Protein AF-A0AAU6Y8W4-F1 (afdb_monomer_lite)

Foldseek 3Di:
DDPLPWWFAQPLLDDLVLVVVVCCQLCPQVNLQLVQVVCCVVPVPWGSAFQKKWWKKFCDPDQFKIKTKMWTHTPPRPDIAIFTWMWGWPDHPPDPCSRVTDIDIAKQLPDDDPPDPDPPNPPRCVVSVHDDISVSTDDDPVVVVCCCCVPVVRTDSPVPPDNRDGDVLSVQQPDPDHDRMDISDIDGHPPPD

pLDDT: mean 77.23, std 15.96, range [36.06, 97.12]

Radius of gyration: 17.77 Å; chains: 1; bounding box: 59×36×46 Å

Structure (mmCIF, N/CA/C/O backbone):
data_AF-A0AAU6Y8W4-F1
#
_entry.id   AF-A0AAU6Y8W4-F1
#
loop_
_atom_site.group_PDB
_atom_site.id
_atom_site.type_symbol
_atom_site.label_atom_id
_atom_site.label_alt_id
_atom_site.label_comp_id
_atom_site.label_asym_id
_atom_site.label_entity_id
_atom_site.label_seq_id
_atom_site.pdbx_PDB_ins_code
_atom_site.Cartn_x
_atom_site.Cartn_y
_atom_site.Cartn_z
_atom_site.occupancy
_atom_site.B_iso_or_equiv
_atom_site.auth_seq_id
_atom_site.auth_comp_id
_atom_site.auth_asym_id
_atom_site.auth_atom_id
_atom_site.pdbx_PDB_model_num
ATOM 1 N N . MET A 1 1 ? 35.062 -14.788 -11.021 1.00 38.91 1 MET A N 1
ATOM 2 C CA . MET A 1 1 ? 33.615 -14.920 -10.766 1.00 38.91 1 MET A CA 1
ATOM 3 C C . MET A 1 1 ? 32.974 -13.682 -11.352 1.00 38.91 1 MET A C 1
ATOM 5 O O . MET A 1 1 ? 33.285 -12.598 -10.879 1.00 38.91 1 MET A O 1
ATOM 9 N N . GLY A 1 2 ? 32.242 -13.817 -12.460 1.00 42.16 2 GLY A N 1
ATOM 10 C CA . GLY A 1 2 ? 31.512 -12.685 -13.032 1.00 42.16 2 GLY A CA 1
ATOM 11 C C . GLY A 1 2 ? 30.413 -12.277 -12.059 1.00 42.16 2 GLY A C 1
ATOM 12 O O . GLY A 1 2 ? 29.741 -13.148 -11.515 1.00 42.16 2 GLY A O 1
ATOM 13 N N . THR A 1 3 ? 30.289 -10.987 -11.778 1.00 44.22 3 THR A N 1
ATOM 14 C CA . THR A 1 3 ? 29.182 -10.452 -10.989 1.00 44.22 3 THR A CA 1
ATOM 15 C C . THR A 1 3 ? 27.894 -10.710 -11.759 1.00 44.22 3 THR A C 1
ATOM 17 O O . THR A 1 3 ? 27.725 -10.203 -12.867 1.00 44.22 3 THR A O 1
ATOM 20 N N . THR A 1 4 ? 27.004 -11.538 -11.218 1.00 53.62 4 THR A N 1
ATOM 21 C CA . THR A 1 4 ? 25.637 -11.646 -11.725 1.00 53.62 4 THR A CA 1
ATOM 22 C C . THR A 1 4 ? 25.001 -10.274 -11.523 1.00 53.62 4 THR A C 1
ATOM 24 O O . THR A 1 4 ? 24.827 -9.836 -10.388 1.00 53.62 4 THR A O 1
ATOM 27 N N . ASN A 1 5 ? 24.760 -9.537 -12.608 1.00 55.69 5 ASN A N 1
ATOM 28 C CA . ASN A 1 5 ? 24.131 -8.223 -12.525 1.00 55.69 5 ASN A CA 1
ATOM 29 C C . ASN A 1 5 ? 22.646 -8.437 -12.218 1.00 55.69 5 ASN A C 1
ATOM 31 O O . ASN A 1 5 ? 21.850 -8.629 -13.136 1.00 55.69 5 ASN A O 1
ATOM 35 N N . PHE A 1 6 ? 22.292 -8.451 -10.932 1.00 61.03 6 PHE A N 1
ATOM 36 C CA . PHE A 1 6 ? 20.897 -8.423 -10.507 1.00 61.03 6 PHE A CA 1
ATOM 37 C C . PHE A 1 6 ? 20.241 -7.163 -11.064 1.00 61.03 6 PHE A C 1
ATOM 39 O O . PHE A 1 6 ? 20.784 -6.064 -10.936 1.00 61.03 6 PHE A O 1
ATOM 46 N N . ARG A 1 7 ? 19.093 -7.339 -11.715 1.00 71.31 7 ARG A N 1
ATOM 47 C CA . ARG A 1 7 ? 18.270 -6.237 -12.208 1.00 71.31 7 ARG A CA 1
ATOM 48 C C . ARG A 1 7 ? 17.112 -6.015 -11.247 1.00 71.31 7 ARG A C 1
ATOM 50 O O . ARG A 1 7 ? 16.594 -6.974 -10.676 1.00 71.31 7 ARG A O 1
ATOM 57 N N . CYS A 1 8 ? 16.729 -4.760 -11.077 1.00 78.94 8 CYS A N 1
ATOM 58 C CA . CYS A 1 8 ? 15.551 -4.361 -10.326 1.00 78.94 8 CYS A CA 1
ATOM 59 C C . CYS A 1 8 ? 14.317 -4.409 -11.230 1.00 78.94 8 CYS A C 1
ATOM 61 O O . CYS A 1 8 ? 14.344 -3.881 -12.341 1.00 78.94 8 CYS A O 1
ATOM 63 N N . ARG A 1 9 ? 13.250 -5.066 -10.783 1.00 82.94 9 ARG A N 1
ATOM 64 C CA . ARG A 1 9 ? 11.962 -5.133 -11.475 1.00 82.94 9 ARG A CA 1
ATOM 65 C C . ARG A 1 9 ? 11.266 -3.773 -11.437 1.00 82.94 9 ARG A C 1
ATOM 67 O O . ARG A 1 9 ? 11.247 -3.102 -10.414 1.00 82.94 9 ARG A O 1
ATOM 74 N N . ASP A 1 10 ? 10.620 -3.427 -12.544 1.00 83.38 10 ASP A N 1
ATOM 75 C CA . ASP A 1 10 ? 9.810 -2.217 -12.657 1.00 83.38 10 ASP A CA 1
ATOM 76 C C . ASP A 1 10 ? 8.588 -2.252 -11.718 1.00 83.38 10 ASP A C 1
ATOM 78 O O . ASP A 1 10 ? 7.766 -3.170 -11.809 1.00 83.38 10 ASP A O 1
ATOM 82 N N . ILE A 1 11 ? 8.427 -1.240 -10.859 1.00 87.62 11 ILE A N 1
ATOM 83 C CA . ILE A 1 11 ? 7.292 -1.125 -9.925 1.00 87.62 11 ILE A CA 1
ATOM 84 C C . ILE A 1 11 ? 5.934 -1.069 -10.635 1.00 87.62 11 ILE A C 1
ATOM 86 O O . ILE A 1 11 ? 4.925 -1.488 -10.065 1.00 87.62 11 ILE A O 1
ATOM 90 N N . PHE A 1 12 ? 5.887 -0.592 -11.884 1.00 87.75 12 PHE A N 1
ATOM 91 C CA . PHE A 1 12 ? 4.661 -0.521 -12.684 1.00 87.75 12 PHE A CA 1
ATOM 92 C C . PHE A 1 12 ? 4.254 -1.873 -13.268 1.00 87.75 12 PHE A C 1
ATOM 94 O O . PHE A 1 12 ? 3.178 -2.014 -13.850 1.00 87.75 12 PHE A O 1
ATOM 101 N N . SER A 1 13 ? 5.100 -2.887 -13.102 1.00 88.00 13 SER A N 1
ATOM 102 C CA . SER A 1 13 ? 4.801 -4.265 -13.473 1.00 88.00 13 SER A CA 1
ATOM 103 C C . SER A 1 13 ? 4.198 -5.093 -12.338 1.00 88.00 13 SER A C 1
ATOM 105 O O . SER A 1 13 ? 3.908 -6.271 -12.548 1.00 88.00 13 SER A O 1
ATOM 107 N N . PHE A 1 14 ? 4.016 -4.521 -11.142 1.00 91.38 14 PHE A N 1
ATOM 108 C CA . PHE A 1 14 ? 3.334 -5.210 -10.048 1.00 91.38 14 PHE A CA 1
ATOM 109 C C . PHE A 1 14 ? 1.864 -5.435 -10.404 1.00 91.38 14 PHE A C 1
ATOM 111 O O . PHE A 1 14 ? 1.119 -4.513 -10.747 1.00 91.38 14 PHE A O 1
ATOM 118 N N . SER A 1 15 ? 1.445 -6.691 -10.334 1.00 92.25 15 SER A N 1
ATOM 119 C CA . SER A 1 15 ? 0.049 -7.081 -10.469 1.00 92.25 15 SER A CA 1
ATOM 120 C C . SER A 1 15 ? -0.774 -6.587 -9.278 1.00 92.25 15 SER A C 1
ATOM 122 O O . SER A 1 15 ? -0.245 -6.301 -8.206 1.00 92.25 15 SER A O 1
ATOM 124 N N . ASN A 1 16 ? -2.095 -6.533 -9.445 1.00 94.31 16 ASN A N 1
ATOM 125 C CA . ASN A 1 16 ? -3.000 -6.185 -8.348 1.00 94.31 16 ASN A CA 1
ATOM 126 C C . ASN A 1 16 ? -2.822 -7.118 -7.146 1.00 94.31 16 ASN A C 1
ATOM 128 O O . ASN A 1 16 ? -2.777 -6.643 -6.020 1.00 94.31 16 ASN A O 1
ATOM 132 N N . GLN A 1 17 ? -2.652 -8.422 -7.384 1.00 95.12 17 GLN A N 1
ATOM 133 C CA . GLN A 1 17 ? -2.438 -9.399 -6.316 1.00 95.12 17 GLN A CA 1
ATOM 134 C C . GLN A 1 17 ? -1.144 -9.122 -5.536 1.00 95.12 17 GLN A C 1
ATOM 136 O O . GLN A 1 17 ? -1.150 -9.156 -4.313 1.00 95.12 17 GLN A O 1
ATOM 141 N N . GLU A 1 18 ? -0.057 -8.777 -6.225 1.00 94.62 18 GLU A N 1
ATOM 142 C CA . GLU A 1 18 ? 1.212 -8.401 -5.586 1.00 94.62 18 GLU A CA 1
ATOM 143 C C . GLU A 1 18 ? 1.088 -7.107 -4.766 1.00 94.62 18 GLU A C 1
ATOM 145 O O . GLU A 1 18 ? 1.696 -6.980 -3.703 1.00 94.62 18 GLU A O 1
ATOM 150 N N . ILE A 1 19 ? 0.268 -6.153 -5.223 1.00 95.81 19 ILE A N 1
ATOM 151 C CA . ILE A 1 19 ? -0.047 -4.936 -4.460 1.00 95.81 19 ILE A CA 1
ATOM 152 C C . ILE A 1 19 ? -0.833 -5.291 -3.190 1.00 95.81 19 ILE A C 1
ATOM 154 O O . ILE A 1 19 ? -0.501 -4.782 -2.120 1.00 95.81 19 ILE A O 1
ATOM 158 N N . VAL A 1 20 ? -1.824 -6.188 -3.276 1.00 96.75 20 VAL A N 1
ATOM 159 C CA . VAL A 1 20 ? -2.563 -6.697 -2.104 1.00 96.75 20 VAL A CA 1
ATOM 160 C C . VAL A 1 20 ? -1.617 -7.397 -1.128 1.00 96.75 20 VAL A C 1
ATOM 162 O O . VAL A 1 20 ? -1.635 -7.098 0.060 1.00 96.75 20 VAL A O 1
ATOM 165 N N . GLU A 1 21 ? -0.735 -8.268 -1.615 1.00 97.12 21 GLU A N 1
ATOM 166 C CA . GLU A 1 21 ? 0.230 -8.986 -0.773 1.00 97.12 21 GLU A CA 1
ATOM 167 C C . GLU A 1 21 ? 1.199 -8.037 -0.066 1.00 97.12 21 GLU A C 1
ATOM 169 O O . GLU A 1 21 ? 1.534 -8.244 1.102 1.00 97.12 21 GLU A O 1
ATOM 174 N N . LEU A 1 22 ? 1.641 -6.975 -0.747 1.00 95.06 22 LEU A N 1
ATOM 175 C CA . LEU A 1 22 ? 2.470 -5.944 -0.132 1.00 95.06 22 LEU A CA 1
ATOM 176 C C . LEU A 1 22 ? 1.698 -5.185 0.954 1.00 95.06 22 LEU A C 1
ATOM 178 O O . LEU A 1 22 ? 2.248 -4.934 2.027 1.00 95.06 22 LEU A O 1
ATOM 182 N N . VAL A 1 23 ? 0.430 -4.852 0.705 1.00 94.81 23 VAL A N 1
ATOM 183 C CA . VAL A 1 23 ? -0.447 -4.252 1.717 1.00 94.81 23 VAL A CA 1
ATOM 184 C C . VAL A 1 23 ? -0.583 -5.178 2.921 1.00 94.81 23 VAL A C 1
ATOM 186 O O . VAL A 1 23 ? -0.321 -4.738 4.034 1.00 94.81 23 VAL A O 1
ATOM 189 N N . ASP A 1 24 ? -0.914 -6.450 2.727 1.00 94.62 24 ASP A N 1
ATOM 190 C CA . ASP A 1 24 ? -1.103 -7.407 3.823 1.00 94.62 24 ASP A CA 1
ATOM 191 C C . ASP A 1 24 ? 0.193 -7.635 4.621 1.00 94.62 24 ASP A C 1
ATOM 193 O O . ASP A 1 24 ? 0.172 -7.797 5.844 1.00 94.62 24 ASP A O 1
ATOM 197 N N . PHE A 1 25 ? 1.350 -7.593 3.954 1.00 94.62 25 PHE A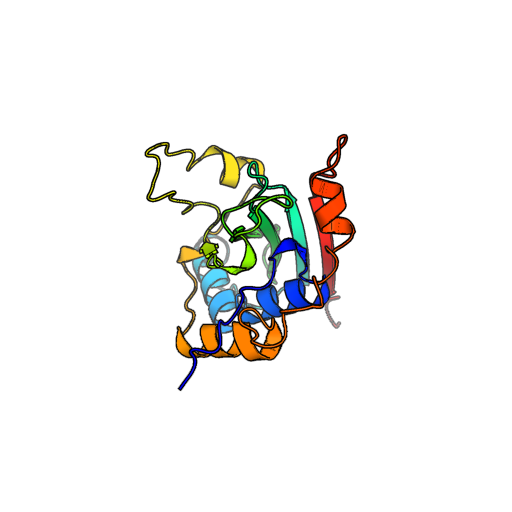 N 1
ATOM 198 C CA . PHE A 1 25 ? 2.650 -7.666 4.615 1.00 94.62 25 PHE A CA 1
ATOM 199 C C . PHE A 1 25 ? 2.920 -6.440 5.505 1.00 94.62 25 PHE A C 1
ATOM 201 O O . PHE A 1 25 ? 3.338 -6.581 6.664 1.00 94.62 25 PHE A O 1
ATOM 208 N N . LEU A 1 26 ? 2.690 -5.235 4.971 1.00 91.56 26 LEU A N 1
ATOM 209 C CA . LEU A 1 26 ? 2.950 -3.968 5.658 1.00 91.56 26 LEU A CA 1
ATOM 210 C C . LEU A 1 26 ? 1.924 -3.690 6.766 1.00 91.56 26 LEU A C 1
ATOM 212 O O . LEU A 1 26 ? 2.305 -3.302 7.870 1.00 91.56 26 LEU A O 1
ATOM 216 N N . PHE A 1 27 ? 0.649 -3.960 6.503 1.00 90.25 27 PHE A N 1
ATOM 217 C CA . PHE A 1 27 ? -0.497 -3.762 7.394 1.00 90.25 27 PHE A CA 1
ATOM 218 C C . PHE A 1 27 ? -0.920 -5.082 8.044 1.00 90.25 27 PHE A C 1
ATOM 220 O O . PHE A 1 27 ? -2.099 -5.406 8.137 1.00 90.25 27 PHE A O 1
ATOM 227 N N . ASN A 1 28 ? 0.064 -5.850 8.510 1.00 90.94 28 ASN A N 1
ATOM 228 C CA . ASN A 1 28 ? -0.189 -7.034 9.323 1.00 90.94 28 ASN A CA 1
ATOM 229 C C . ASN A 1 28 ? -0.812 -6.667 10.683 1.00 90.94 28 ASN A C 1
ATOM 231 O O . ASN A 1 28 ? -0.777 -5.508 11.103 1.00 90.94 28 ASN A O 1
ATOM 235 N N . ASP A 1 29 ? -1.286 -7.678 11.415 1.00 91.31 29 ASP A N 1
ATOM 236 C CA . ASP A 1 29 ? -1.922 -7.543 12.732 1.00 91.31 29 ASP A CA 1
ATOM 237 C C . ASP A 1 29 ? -1.212 -6.569 13.679 1.00 91.31 29 ASP A C 1
ATOM 239 O O . ASP A 1 29 ? -1.855 -5.714 14.280 1.00 91.31 29 ASP A O 1
ATOM 243 N N . THR A 1 30 ? 0.121 -6.645 13.772 1.00 89.94 30 THR A N 1
ATOM 244 C CA . THR A 1 30 ? 0.899 -5.766 14.661 1.00 89.94 30 THR A CA 1
ATOM 245 C C . THR A 1 30 ? 0.768 -4.298 14.259 1.00 89.94 30 THR A C 1
ATOM 247 O O . THR A 1 30 ? 0.661 -3.422 15.115 1.00 89.94 30 THR A O 1
ATOM 250 N N . ASN A 1 31 ? 0.822 -4.005 12.961 1.00 89.00 31 ASN A N 1
ATOM 251 C CA . ASN A 1 31 ? 0.764 -2.635 12.459 1.00 89.00 31 ASN A CA 1
ATOM 252 C C . ASN A 1 31 ? -0.672 -2.102 12.408 1.00 89.00 31 ASN A C 1
ATOM 254 O O . ASN A 1 31 ? -0.866 -0.911 12.644 1.00 89.00 31 ASN A O 1
ATOM 258 N N . LEU A 1 32 ? -1.672 -2.968 12.227 1.00 89.44 32 LEU A N 1
ATOM 259 C CA . LEU A 1 32 ? -3.078 -2.606 12.423 1.00 89.44 32 LEU A CA 1
ATOM 260 C C . LEU A 1 32 ? -3.393 -2.304 13.892 1.00 89.44 32 LEU A C 1
ATOM 262 O O . LEU A 1 32 ? -4.077 -1.324 14.168 1.00 89.44 32 LEU A O 1
ATOM 266 N N . ASP A 1 33 ? -2.849 -3.069 14.844 1.00 87.94 33 ASP A N 1
ATOM 267 C CA . ASP A 1 33 ? -3.000 -2.774 16.275 1.00 87.94 33 ASP A CA 1
ATOM 268 C C . ASP A 1 33 ? -2.348 -1.424 16.636 1.00 87.94 33 ASP A C 1
ATOM 270 O O . ASP A 1 33 ? -2.877 -0.670 17.453 1.00 87.94 33 ASP A O 1
ATOM 274 N N . ARG A 1 34 ? -1.230 -1.059 15.989 1.00 85.88 34 ARG A N 1
ATOM 275 C CA . ARG A 1 34 ? -0.633 0.281 16.138 1.00 85.88 34 ARG A CA 1
ATOM 276 C C . ARG A 1 34 ? -1.506 1.380 15.558 1.00 85.88 34 ARG A C 1
ATOM 278 O O . ARG A 1 34 ? -1.712 2.386 16.229 1.00 85.88 34 ARG A O 1
ATOM 285 N N . LEU A 1 35 ? -2.010 1.185 14.341 1.00 85.88 35 LEU A N 1
ATOM 286 C CA . LEU A 1 35 ? -2.938 2.110 13.693 1.00 85.88 35 LEU A CA 1
ATOM 287 C C . LEU A 1 35 ? -4.172 2.347 14.578 1.00 85.88 35 LEU A C 1
ATOM 289 O O . LEU A 1 35 ? -4.521 3.492 14.842 1.00 85.88 35 LEU A O 1
ATOM 293 N N . ALA A 1 36 ? -4.756 1.280 15.125 1.00 85.50 36 ALA A N 1
ATOM 294 C CA . ALA A 1 36 ? -5.852 1.358 16.085 1.00 85.50 36 ALA A CA 1
ATOM 295 C C . ALA A 1 36 ? -5.462 2.118 17.364 1.00 85.50 36 ALA A C 1
ATOM 297 O O . ALA A 1 36 ? -6.222 2.955 17.848 1.00 85.50 36 ALA A O 1
ATOM 298 N N . GLY A 1 37 ? -4.253 1.885 17.884 1.00 83.88 37 GLY A N 1
ATOM 299 C CA . GLY A 1 37 ? -3.712 2.605 19.038 1.00 83.88 37 GLY A CA 1
ATOM 300 C C . GLY A 1 37 ? -3.580 4.117 18.820 1.00 83.88 37 GLY A C 1
ATOM 301 O O . GLY A 1 37 ? -3.778 4.882 19.761 1.00 83.88 37 GLY A O 1
ATOM 302 N N . HIS A 1 38 ? -3.318 4.570 17.590 1.00 82.00 38 HIS A N 1
ATOM 303 C CA . HIS A 1 38 ? -3.314 6.000 17.253 1.00 82.00 38 HIS A CA 1
ATOM 304 C C . HIS A 1 38 ? -4.705 6.645 17.311 1.00 82.00 38 HIS A C 1
ATOM 306 O O . HIS A 1 38 ? -4.802 7.854 17.491 1.00 82.00 38 HIS A O 1
ATOM 312 N N . LEU A 1 39 ? -5.769 5.848 17.225 1.00 82.81 39 LEU A N 1
ATOM 313 C CA . LEU A 1 39 ? -7.165 6.290 17.281 1.00 82.81 39 LEU A CA 1
ATOM 314 C C . LEU A 1 39 ? -7.770 6.137 18.690 1.00 82.81 39 LEU A C 1
ATOM 316 O O . LEU A 1 39 ? -8.980 6.273 18.879 1.00 82.81 39 LEU A O 1
ATOM 320 N N . TYR A 1 40 ? -6.938 5.855 19.700 1.00 79.62 40 TYR A N 1
ATOM 321 C CA . TYR A 1 40 ? -7.381 5.590 21.071 1.00 79.62 40 TYR A CA 1
ATOM 322 C C . TYR A 1 40 ? -8.163 6.757 21.694 1.00 79.62 40 TYR A C 1
ATOM 324 O O . TYR A 1 40 ? -9.085 6.527 22.477 1.00 79.62 40 TYR A O 1
ATOM 332 N N . GLU A 1 41 ? -7.827 8.001 21.340 1.00 77.31 41 GLU A N 1
ATOM 333 C CA . GLU A 1 41 ? -8.541 9.192 21.823 1.00 77.31 41 GLU A CA 1
ATOM 334 C C . GLU A 1 41 ? -9.992 9.259 21.314 1.00 77.31 41 GLU A C 1
ATOM 336 O O . GLU A 1 41 ? -10.857 9.792 22.008 1.00 77.31 41 GLU A O 1
ATOM 341 N N . GLU A 1 42 ? -10.279 8.676 20.145 1.00 81.19 42 GLU A N 1
ATOM 342 C CA . GLU A 1 42 ? -11.630 8.604 19.575 1.00 81.19 42 GLU A CA 1
ATOM 343 C C . GLU A 1 42 ? -12.418 7.417 20.140 1.00 81.19 42 GLU A C 1
ATOM 345 O O . GLU A 1 42 ? -13.605 7.533 20.459 1.00 81.19 42 GLU A O 1
ATOM 350 N N . ARG A 1 43 ? -11.755 6.264 20.300 1.00 81.31 43 ARG A N 1
ATOM 351 C CA . ARG A 1 43 ? -12.368 5.051 20.850 1.00 81.31 43 ARG A CA 1
ATOM 352 C C . ARG A 1 43 ? -11.366 4.266 21.711 1.00 81.31 43 ARG A C 1
ATOM 354 O O . ARG A 1 43 ? -10.595 3.472 21.174 1.00 81.31 43 ARG A O 1
ATOM 361 N N . PRO A 1 44 ? -11.453 4.354 23.054 1.00 79.38 44 PRO A N 1
ATOM 362 C CA . PRO A 1 44 ? -10.522 3.696 23.988 1.00 79.38 44 PRO A CA 1
ATOM 363 C C . PRO A 1 44 ? -10.504 2.153 23.990 1.00 79.38 44 PRO A C 1
ATOM 365 O O . PRO A 1 44 ? -9.869 1.537 24.842 1.00 79.38 44 PRO A O 1
ATOM 368 N N . SER A 1 45 ? -11.223 1.508 23.075 1.00 81.94 45 SER A N 1
ATOM 369 C CA . SER A 1 45 ? -11.331 0.052 22.956 1.00 81.94 45 SER A CA 1
ATOM 370 C C . SER A 1 45 ? -11.109 -0.444 21.527 1.00 81.94 45 SER A C 1
ATOM 372 O O . SER A 1 45 ? -11.490 -1.574 21.224 1.00 81.94 45 SER A O 1
ATOM 374 N N . LEU A 1 46 ? -10.584 0.404 20.636 1.00 86.06 46 LEU A N 1
ATOM 375 C CA . LEU A 1 46 ? -10.327 0.009 19.257 1.00 86.06 46 LEU A CA 1
ATOM 376 C C . LEU A 1 46 ? -9.279 -1.111 19.212 1.00 86.06 46 LEU A C 1
ATOM 378 O O . LEU A 1 46 ? -8.301 -1.099 19.961 1.00 86.06 46 LEU A O 1
ATOM 382 N N . THR A 1 47 ? -9.480 -2.069 18.315 1.00 86.38 47 THR A N 1
ATOM 383 C CA . THR A 1 47 ? -8.525 -3.148 18.025 1.00 86.38 47 THR A CA 1
ATOM 384 C C . THR A 1 47 ? -8.247 -3.176 16.525 1.00 86.38 47 THR A C 1
ATOM 386 O O . THR A 1 47 ? -8.880 -2.434 15.775 1.00 86.38 47 THR A O 1
ATOM 389 N N . ARG A 1 48 ? -7.342 -4.043 16.055 1.00 87.19 48 ARG A N 1
ATOM 390 C CA . ARG A 1 48 ? -7.125 -4.259 14.614 1.00 87.19 48 ARG A CA 1
ATOM 391 C C . ARG A 1 48 ? -8.348 -4.737 13.818 1.00 87.19 48 ARG A C 1
ATOM 393 O O . ARG A 1 48 ? -8.264 -4.772 12.595 1.00 87.19 48 ARG A O 1
ATOM 400 N N . THR A 1 49 ? -9.437 -5.156 14.465 1.00 90.75 49 THR A N 1
ATOM 401 C CA . THR A 1 49 ? -10.624 -5.692 13.781 1.00 90.75 49 THR A CA 1
ATOM 402 C C . THR A 1 49 ? -11.333 -4.595 12.994 1.00 90.75 49 THR A C 1
ATOM 404 O O . THR A 1 49 ? -11.596 -3.513 13.519 1.00 90.75 49 THR A O 1
ATOM 407 N N . PHE A 1 50 ? -11.657 -4.872 11.734 1.00 90.19 50 PHE A N 1
ATOM 408 C CA . PHE A 1 50 ? -12.337 -3.946 10.835 1.00 90.19 50 PHE A CA 1
ATOM 409 C C . PHE A 1 50 ? -13.506 -4.633 10.134 1.00 90.19 50 PHE A C 1
ATOM 411 O O . PHE A 1 50 ? -13.445 -5.822 9.838 1.00 90.19 50 PHE A O 1
ATOM 418 N N . ASN A 1 51 ? -14.544 -3.860 9.821 1.00 91.75 51 ASN A N 1
ATOM 419 C CA . ASN A 1 51 ? -15.703 -4.322 9.053 1.00 91.75 51 ASN A CA 1
ATOM 420 C C . ASN A 1 51 ? -15.602 -3.925 7.575 1.00 91.75 51 ASN A C 1
ATOM 422 O O . ASN A 1 51 ? -16.346 -4.427 6.734 1.00 91.75 51 ASN A O 1
ATOM 426 N N . TYR A 1 52 ? -14.660 -3.043 7.245 1.00 93.75 52 TYR A N 1
ATOM 427 C CA . TYR A 1 52 ? -14.411 -2.593 5.885 1.00 93.75 52 TYR A CA 1
ATOM 428 C C . TYR A 1 52 ? -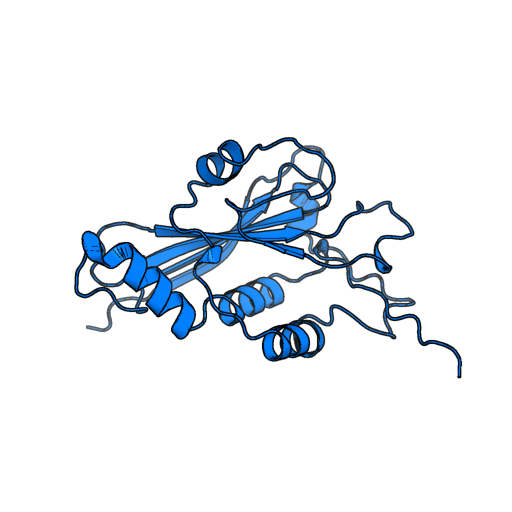12.923 -2.348 5.653 1.00 93.75 52 TYR A C 1
ATOM 430 O O . TYR A 1 52 ? -12.237 -1.783 6.512 1.00 93.75 52 TYR A O 1
ATOM 438 N N . ARG A 1 53 ? -12.449 -2.754 4.473 1.00 95.38 53 ARG A N 1
ATOM 439 C CA . ARG A 1 53 ? -11.121 -2.444 3.945 1.00 95.38 53 ARG A CA 1
ATOM 440 C C . ARG A 1 53 ? -11.211 -2.183 2.448 1.00 95.38 53 ARG A C 1
ATOM 442 O O . ARG A 1 53 ? -11.740 -3.010 1.713 1.00 95.38 53 ARG A O 1
ATOM 449 N N . LYS A 1 54 ? -10.596 -1.100 1.985 1.00 96.75 54 LYS A N 1
ATOM 450 C CA . LYS A 1 54 ? -10.389 -0.810 0.563 1.00 96.75 54 LYS A CA 1
ATOM 451 C C . LYS A 1 54 ? -8.933 -0.477 0.287 1.00 96.75 54 LYS A C 1
ATOM 453 O O . LYS A 1 54 ? -8.335 0.315 1.012 1.00 96.75 54 LYS A O 1
ATOM 458 N N . ILE A 1 55 ? -8.402 -1.067 -0.779 1.00 96.62 55 ILE A N 1
ATOM 459 C CA . ILE A 1 55 ? -7.080 -0.807 -1.341 1.00 96.62 55 ILE A CA 1
ATOM 460 C C . ILE A 1 55 ? -7.277 -0.065 -2.657 1.00 96.62 55 ILE A C 1
ATOM 462 O O . ILE A 1 55 ? -7.837 -0.601 -3.613 1.00 96.62 55 ILE A O 1
ATOM 466 N N . GLU A 1 56 ? -6.813 1.174 -2.706 1.00 94.75 56 GLU A N 1
ATOM 467 C CA . GLU A 1 56 ? -6.867 2.035 -3.878 1.00 94.75 56 GLU A CA 1
ATOM 468 C C . GLU A 1 56 ? -5.446 2.397 -4.306 1.00 94.75 56 GLU A C 1
ATOM 470 O O . GLU A 1 56 ? -4.591 2.715 -3.480 1.00 94.75 56 GLU A O 1
ATOM 475 N N . VAL A 1 57 ? -5.186 2.362 -5.607 1.00 92.56 57 VAL A N 1
ATOM 476 C CA . VAL A 1 57 ? -3.964 2.920 -6.175 1.00 92.56 57 VAL A CA 1
ATOM 477 C C . VAL A 1 57 ? -4.274 4.286 -6.756 1.00 92.56 57 VAL A C 1
ATOM 479 O O . VAL A 1 57 ? -5.198 4.434 -7.554 1.00 92.56 57 VAL A O 1
ATOM 482 N N . CYS A 1 58 ? -3.470 5.270 -6.374 1.00 87.81 58 CYS A N 1
ATOM 483 C CA . CYS A 1 58 ? -3.602 6.661 -6.765 1.00 87.81 58 CYS A CA 1
ATOM 484 C C . CYS A 1 58 ? -2.368 7.124 -7.542 1.00 87.81 58 CYS A C 1
ATOM 486 O O . CYS A 1 58 ? -1.233 6.747 -7.232 1.00 87.81 58 CYS A O 1
ATOM 488 N N . SER A 1 59 ? -2.579 7.960 -8.559 1.00 79.88 59 SER A N 1
ATOM 489 C CA . SER A 1 59 ? -1.493 8.518 -9.360 1.00 79.88 59 SER A CA 1
ATOM 490 C C . SER A 1 59 ? -0.698 9.450 -8.473 1.00 79.88 59 SER A C 1
ATOM 492 O O . SER A 1 59 ? -1.276 10.377 -7.898 1.00 79.88 59 SER A O 1
ATOM 494 N N . SER A 1 60 ? 0.611 9.240 -8.373 1.00 71.94 60 SER A N 1
ATOM 495 C CA . SER A 1 60 ? 1.450 10.275 -7.787 1.00 71.94 60 SER A CA 1
ATOM 496 C C . SER A 1 60 ? 1.600 11.427 -8.791 1.00 71.94 60 SER A C 1
ATOM 498 O O . SER A 1 60 ? 1.348 11.268 -9.986 1.00 71.94 60 SER A O 1
ATOM 500 N N . PHE A 1 61 ? 2.008 12.6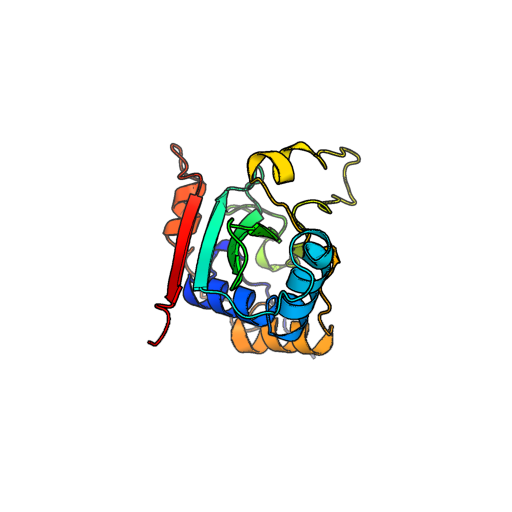05 -8.319 1.00 69.38 61 PHE A N 1
ATOM 501 C CA . PHE A 1 61 ? 2.402 13.699 -9.215 1.00 69.38 61 PHE A CA 1
ATOM 502 C C . PHE A 1 61 ? 3.599 13.314 -10.108 1.00 69.38 61 PHE A C 1
ATOM 504 O O . PHE A 1 61 ? 3.829 13.925 -11.150 1.00 69.38 61 PHE A O 1
ATOM 511 N N . TYR A 1 62 ? 4.363 12.306 -9.691 1.00 72.56 62 TYR A N 1
ATOM 512 C CA . TYR A 1 62 ? 5.565 11.840 -10.351 1.00 72.56 62 TYR A CA 1
ATOM 513 C C . TYR A 1 62 ? 5.276 10.654 -11.277 1.00 72.56 62 TYR A C 1
ATOM 515 O O . TYR A 1 62 ? 4.549 9.726 -10.933 1.00 72.56 62 TYR A O 1
ATOM 523 N N . ASP A 1 63 ? 5.920 10.642 -12.438 1.00 73.62 63 ASP A N 1
ATOM 524 C CA . ASP A 1 63 ? 5.877 9.547 -13.416 1.00 73.62 63 ASP A CA 1
ATOM 525 C C . ASP A 1 63 ? 6.725 8.324 -13.016 1.00 73.62 63 ASP A C 1
ATOM 527 O O . ASP A 1 63 ? 6.723 7.308 -13.707 1.00 73.62 63 ASP A O 1
ATOM 531 N N . TRP A 1 64 ? 7.428 8.417 -11.886 1.00 77.75 64 TRP A N 1
ATOM 532 C CA . TRP A 1 64 ? 8.310 7.393 -11.325 1.00 77.75 64 TRP A CA 1
ATOM 533 C C . TRP A 1 64 ? 7.772 6.768 -10.021 1.00 77.75 64 TRP A C 1
ATOM 535 O O . TRP A 1 64 ? 8.457 5.976 -9.372 1.00 77.75 64 TRP A O 1
ATOM 545 N N . ALA A 1 65 ? 6.547 7.120 -9.609 1.00 84.12 65 ALA A N 1
ATOM 546 C CA . ALA A 1 65 ? 5.926 6.603 -8.391 1.00 84.12 65 ALA A CA 1
ATOM 547 C C . ALA A 1 65 ? 4.395 6.505 -8.484 1.00 84.12 65 ALA A C 1
ATOM 549 O O . ALA A 1 65 ? 3.742 7.220 -9.246 1.00 84.12 65 ALA A O 1
ATOM 550 N N . TYR A 1 66 ? 3.809 5.666 -7.633 1.00 87.25 66 TYR A N 1
ATOM 551 C CA . TYR A 1 66 ? 2.371 5.637 -7.361 1.00 87.25 66 TYR A CA 1
ATOM 552 C C . TYR A 1 66 ? 2.104 5.469 -5.863 1.00 87.25 66 TYR A C 1
ATOM 554 O O . TYR A 1 66 ? 2.971 5.053 -5.092 1.00 87.25 66 TYR A O 1
ATOM 562 N N . ILE A 1 67 ? 0.897 5.835 -5.441 1.00 88.62 67 ILE A N 1
ATOM 563 C CA . ILE A 1 67 ? 0.469 5.784 -4.042 1.00 88.62 67 ILE A CA 1
ATOM 564 C C . ILE A 1 67 ? -0.488 4.609 -3.870 1.00 88.62 67 ILE A C 1
ATOM 566 O O . ILE A 1 67 ? -1.388 4.422 -4.683 1.00 88.62 67 ILE A O 1
ATOM 570 N N . VAL A 1 68 ? -0.311 3.843 -2.799 1.00 92.25 68 VAL A N 1
ATOM 571 C CA . VAL A 1 68 ? -1.267 2.836 -2.341 1.00 92.25 68 VAL A CA 1
ATOM 572 C C . VAL A 1 68 ? -1.985 3.411 -1.126 1.00 92.25 68 VAL A C 1
ATOM 574 O O . VAL A 1 68 ? -1.406 3.540 -0.044 1.00 92.25 68 VAL A O 1
ATOM 577 N N . LYS A 1 69 ? -3.242 3.800 -1.325 1.00 91.75 69 LYS A N 1
ATOM 578 C CA . LYS A 1 69 ? -4.141 4.317 -0.299 1.00 91.75 69 LYS A CA 1
ATOM 579 C C . LYS A 1 69 ? -4.986 3.181 0.258 1.00 91.75 69 LYS A C 1
ATOM 581 O O . LYS A 1 69 ? -5.540 2.366 -0.475 1.00 91.75 69 LYS A O 1
ATOM 586 N N . LEU A 1 70 ? -5.114 3.165 1.573 1.00 92.81 70 LEU A N 1
ATOM 587 C CA . LEU A 1 70 ? -5.945 2.236 2.309 1.00 92.81 70 LEU A CA 1
ATOM 588 C C . LEU A 1 70 ? -7.024 2.996 3.052 1.00 92.81 70 LEU A C 1
ATOM 590 O O . LEU A 1 70 ? -6.756 4.012 3.691 1.00 92.81 70 LEU A O 1
ATOM 594 N N . THR A 1 71 ? -8.231 2.459 3.004 1.00 94.00 71 THR A N 1
ATOM 595 C CA . THR A 1 71 ? -9.356 2.925 3.803 1.00 94.00 71 THR A CA 1
ATOM 596 C C . THR A 1 71 ? -9.831 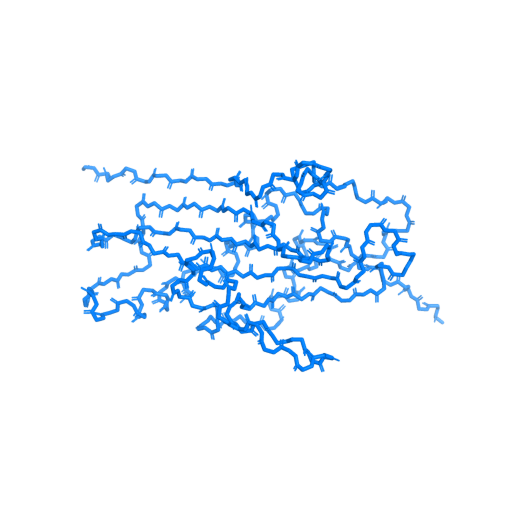1.772 4.667 1.00 94.00 71 THR A C 1
ATOM 598 O O . THR A 1 71 ? -10.149 0.707 4.144 1.00 94.00 71 THR A O 1
ATOM 601 N N . TYR A 1 72 ? -9.882 1.992 5.975 1.00 92.75 72 TYR A N 1
ATOM 602 C CA . TYR A 1 72 ? -10.397 1.042 6.952 1.00 92.75 72 TYR A CA 1
ATOM 603 C C . TYR A 1 72 ? -11.606 1.631 7.668 1.00 92.75 72 TYR A C 1
ATOM 605 O O . TYR A 1 72 ? -11.630 2.821 7.971 1.00 92.75 72 TYR A O 1
ATOM 613 N N . GLN A 1 73 ? -12.567 0.782 8.016 1.00 92.81 73 GLN A N 1
ATOM 614 C CA . GLN A 1 73 ? -13.522 1.077 9.080 1.00 92.81 73 GLN A CA 1
ATOM 615 C C . GLN A 1 73 ? -13.328 0.048 10.189 1.00 92.81 73 GLN A C 1
ATOM 617 O O . GLN A 1 73 ? -13.743 -1.107 10.058 1.00 92.81 73 GLN A O 1
ATOM 622 N N . PHE A 1 74 ? -12.661 0.462 11.264 1.00 90.75 74 PHE A N 1
ATOM 623 C CA . PHE A 1 74 ? -12.465 -0.384 12.437 1.00 90.75 74 PHE A CA 1
ATOM 624 C C . PHE A 1 74 ? -13.797 -0.664 13.139 1.00 90.75 74 PHE A C 1
ATOM 626 O O . PHE A 1 74 ? -14.691 0.183 13.167 1.00 90.75 74 PHE A O 1
ATOM 633 N N . GLU A 1 75 ? -13.927 -1.853 13.721 1.00 88.81 75 GLU A N 1
ATOM 634 C CA . GLU A 1 75 ? -15.115 -2.231 14.481 1.00 88.81 75 GLU A CA 1
ATOM 635 C C . GLU A 1 75 ? -15.334 -1.248 15.646 1.00 88.81 75 GLU A C 1
ATOM 637 O O . GLU A 1 75 ? -14.430 -0.970 16.439 1.00 88.81 75 GLU A O 1
ATOM 642 N N . GLY A 1 76 ? -16.546 -0.698 15.741 1.00 84.38 76 GLY A N 1
ATOM 643 C CA . GLY A 1 76 ? -16.909 0.281 16.768 1.00 84.38 76 GLY A CA 1
ATOM 644 C C . GLY A 1 76 ? -16.446 1.720 16.506 1.00 84.38 76 GLY A C 1
ATOM 645 O O . GLY A 1 76 ? -16.616 2.556 17.399 1.00 84.38 76 GLY A O 1
ATOM 646 N N . LEU A 1 77 ? -15.887 2.016 15.326 1.00 87.81 77 LEU A N 1
ATOM 647 C CA . LEU A 1 77 ? -15.636 3.378 14.853 1.00 87.81 77 LEU A CA 1
ATOM 648 C C . LEU A 1 77 ? -16.708 3.801 13.834 1.00 87.81 77 LEU A C 1
ATOM 650 O O . LEU A 1 77 ? -16.940 3.130 12.828 1.00 87.81 77 LEU A O 1
ATOM 654 N N . ASP A 1 78 ? -17.333 4.956 14.071 1.00 87.44 78 ASP A N 1
ATOM 655 C CA . ASP A 1 78 ? -18.461 5.455 13.263 1.00 87.44 78 ASP A CA 1
ATOM 656 C C . ASP A 1 78 ? -18.039 6.075 11.917 1.00 87.44 78 ASP A C 1
ATOM 658 O O . ASP A 1 78 ? -18.875 6.577 11.163 1.00 87.44 78 ASP A O 1
ATOM 662 N N . ARG A 1 79 ? -16.739 6.077 11.612 1.00 89.56 79 ARG A N 1
ATOM 663 C CA . ARG A 1 79 ? -16.162 6.694 10.416 1.00 89.56 79 ARG A CA 1
ATOM 664 C C . ARG A 1 79 ? -15.064 5.825 9.818 1.00 89.56 79 ARG A C 1
ATOM 666 O O . ARG A 1 79 ? -14.456 5.005 10.503 1.00 89.56 79 ARG A O 1
ATOM 673 N N . GLU A 1 80 ? -14.786 6.063 8.546 1.00 91.81 80 GLU A N 1
ATOM 674 C CA . GLU A 1 80 ? -13.606 5.528 7.877 1.00 91.81 80 GLU A CA 1
ATOM 675 C C . GLU A 1 80 ? -12.345 6.281 8.317 1.00 91.81 80 GLU A C 1
ATOM 677 O O . GLU A 1 80 ? -12.401 7.459 8.678 1.00 91.81 80 GLU A O 1
ATOM 682 N N . VAL A 1 81 ? -11.212 5.587 8.262 1.00 88.88 81 VAL A N 1
ATOM 683 C CA . VAL A 1 81 ? -9.867 6.120 8.489 1.00 88.88 81 VAL A CA 1
ATOM 684 C C . VAL A 1 81 ? -9.021 5.756 7.289 1.00 88.88 81 VAL A C 1
ATOM 686 O O . VAL A 1 81 ? -9.063 4.614 6.819 1.00 88.88 81 VAL A O 1
ATOM 689 N N . THR A 1 82 ? -8.230 6.707 6.798 1.00 89.44 82 THR A N 1
ATOM 690 C CA . THR A 1 82 ? -7.329 6.442 5.679 1.00 89.44 82 THR A CA 1
ATOM 691 C C . THR A 1 82 ? -5.857 6.529 6.062 1.00 89.44 82 THR A C 1
ATOM 693 O O . THR A 1 82 ? -5.428 7.322 6.900 1.00 89.44 82 THR A O 1
ATOM 696 N N . THR A 1 83 ? -5.075 5.663 5.438 1.00 87.81 83 THR A N 1
ATOM 697 C CA . THR A 1 83 ? -3.625 5.550 5.581 1.00 87.81 83 THR A CA 1
ATOM 698 C C . THR A 1 83 ? -3.048 5.125 4.234 1.00 87.81 83 THR A C 1
ATOM 700 O O . THR A 1 83 ? -3.790 4.890 3.280 1.00 87.81 83 THR A O 1
ATOM 703 N N . GLY A 1 84 ? -1.734 5.040 4.100 1.00 87.75 84 GLY A N 1
ATOM 704 C CA . GLY A 1 84 ? -1.138 4.612 2.846 1.00 87.75 84 GLY A CA 1
ATOM 705 C C . GLY A 1 84 ? 0.360 4.807 2.796 1.00 87.75 84 GLY A C 1
ATOM 706 O O . GLY A 1 84 ? 0.983 5.322 3.726 1.00 87.75 84 GLY A O 1
ATOM 707 N N . PHE A 1 85 ? 0.930 4.392 1.676 1.00 87.12 85 PHE A N 1
ATOM 708 C CA . PHE A 1 85 ? 2.351 4.510 1.393 1.00 87.12 85 PHE A CA 1
ATOM 709 C C . PHE A 1 85 ? 2.577 4.776 -0.095 1.00 87.12 85 PHE A C 1
ATOM 711 O O . PHE A 1 85 ? 1.721 4.511 -0.939 1.00 87.12 85 PHE A O 1
ATOM 718 N N . LEU A 1 86 ? 3.746 5.317 -0.410 1.00 86.50 86 LEU A N 1
ATOM 719 C CA . LEU A 1 86 ? 4.222 5.531 -1.767 1.00 86.50 86 LEU A CA 1
ATOM 720 C C . LEU A 1 86 ? 5.191 4.414 -2.148 1.00 86.50 86 LEU A C 1
ATOM 722 O O . LEU A 1 86 ? 6.053 4.042 -1.348 1.00 86.50 86 LEU A O 1
ATOM 726 N N . ILE A 1 87 ? 5.068 3.923 -3.380 1.00 88.44 87 ILE A N 1
ATOM 727 C CA . ILE A 1 87 ? 6.057 3.063 -4.030 1.00 88.44 87 ILE A CA 1
ATOM 728 C C . ILE A 1 87 ? 6.691 3.869 -5.160 1.00 88.44 87 ILE A C 1
ATOM 730 O O . ILE A 1 87 ? 5.986 4.388 -6.026 1.00 88.44 87 ILE A O 1
ATOM 734 N N . GLY A 1 88 ? 8.015 3.985 -5.144 1.00 86.31 88 GLY A N 1
ATOM 735 C CA . GLY A 1 88 ? 8.768 4.754 -6.129 1.00 86.31 88 GLY A CA 1
ATOM 736 C C . GLY A 1 88 ? 10.004 4.018 -6.622 1.00 86.31 88 GLY A C 1
ATOM 737 O O . GLY A 1 88 ? 10.584 3.205 -5.905 1.00 86.31 88 GLY A O 1
ATOM 738 N N . MET A 1 89 ? 10.417 4.329 -7.842 1.00 82.69 89 MET A N 1
ATOM 739 C CA . MET A 1 89 ? 11.659 3.868 -8.455 1.00 82.69 89 MET A CA 1
ATOM 740 C C . MET A 1 89 ? 12.095 4.955 -9.432 1.00 82.69 89 MET A C 1
ATOM 742 O O . MET A 1 89 ? 11.387 5.212 -10.395 1.00 82.69 89 MET A O 1
ATOM 746 N N . GLU A 1 90 ? 13.220 5.626 -9.178 1.00 72.12 90 GLU A N 1
ATOM 747 C CA . GLU A 1 90 ? 13.660 6.739 -10.030 1.00 72.12 90 GLU A CA 1
ATOM 748 C C . GLU A 1 90 ? 13.861 6.292 -11.489 1.00 72.12 90 GLU A C 1
ATOM 750 O O . GLU A 1 90 ? 14.558 5.314 -11.752 1.00 72.12 90 GLU A O 1
ATOM 755 N N . GLY A 1 91 ? 13.297 7.053 -12.432 1.00 62.09 91 GLY A N 1
ATOM 756 C CA . GLY A 1 91 ? 13.332 6.751 -13.865 1.00 62.09 91 GLY A CA 1
ATOM 757 C C . GLY A 1 91 ? 11.948 6.390 -14.406 1.00 62.09 91 GLY A C 1
ATOM 758 O O . GLY A 1 91 ? 11.179 5.676 -13.774 1.00 62.09 91 GLY A O 1
ATOM 759 N N . GLY A 1 92 ? 11.612 6.929 -15.578 1.00 58.25 92 GLY A N 1
ATOM 760 C CA . GLY A 1 92 ? 10.340 6.657 -16.246 1.00 58.25 92 GLY A CA 1
ATOM 761 C C . GLY A 1 92 ? 10.424 5.490 -17.243 1.00 58.25 92 GLY A C 1
ATOM 762 O O . GLY A 1 92 ? 11.518 5.000 -17.528 1.00 58.25 92 GLY A O 1
ATOM 763 N N . PRO A 1 93 ? 9.299 5.109 -17.880 1.00 53.78 93 PRO A N 1
ATOM 764 C CA . PRO A 1 93 ? 9.192 4.031 -18.883 1.00 53.78 93 PRO A CA 1
ATOM 765 C C . PRO A 1 93 ? 10.149 4.088 -20.095 1.00 53.78 93 PRO A C 1
ATOM 767 O O . PRO A 1 93 ? 10.137 3.177 -20.925 1.00 53.78 93 PRO A O 1
ATOM 770 N N . GLY A 1 94 ? 10.952 5.147 -20.237 1.00 57.25 94 GLY A N 1
ATOM 771 C CA . GLY A 1 94 ? 11.962 5.316 -21.285 1.00 57.25 94 GLY A CA 1
ATOM 772 C C . GLY A 1 94 ? 13.417 5.263 -20.804 1.00 57.25 94 GLY A C 1
ATOM 773 O O . GLY A 1 94 ? 14.311 5.419 -21.632 1.00 57.25 94 GLY A O 1
ATOM 774 N N . ASP A 1 95 ? 13.676 5.073 -19.506 1.00 64.56 95 ASP A N 1
ATOM 775 C CA . ASP A 1 95 ? 15.037 5.050 -18.960 1.00 64.56 95 ASP A CA 1
ATOM 776 C C . ASP A 1 95 ? 15.683 3.662 -19.134 1.00 64.56 95 ASP A C 1
ATOM 778 O O . ASP A 1 95 ? 15.262 2.664 -18.544 1.00 64.56 95 ASP A O 1
ATOM 782 N N . GLU A 1 96 ? 16.747 3.591 -19.939 1.00 64.88 96 GLU A N 1
ATOM 783 C CA . GLU A 1 96 ? 17.523 2.363 -20.165 1.00 64.88 96 GLU A CA 1
ATOM 784 C C . GLU A 1 96 ? 18.201 1.838 -18.886 1.00 64.88 96 GLU A C 1
ATOM 786 O O . GLU A 1 96 ? 18.528 0.652 -18.799 1.00 64.88 96 GLU A O 1
ATOM 791 N N . GLN A 1 97 ? 18.387 2.695 -17.877 1.00 66.81 97 GLN A N 1
ATOM 792 C CA . GLN A 1 97 ? 19.005 2.363 -16.595 1.00 66.81 97 GLN A CA 1
ATOM 793 C C . GLN A 1 97 ? 17.996 2.052 -15.488 1.00 66.81 97 GLN A C 1
ATOM 795 O O . GLN A 1 97 ? 18.423 1.736 -14.378 1.00 66.81 97 GLN A O 1
ATOM 800 N N . MET A 1 98 ? 16.688 2.080 -15.759 1.00 64.50 98 MET A N 1
ATOM 801 C CA . MET A 1 98 ? 15.636 1.826 -14.763 1.00 64.50 98 MET A CA 1
ATOM 802 C C . MET A 1 98 ? 15.882 0.530 -13.965 1.00 64.50 98 MET A C 1
ATOM 804 O O . MET A 1 98 ? 15.815 0.513 -12.743 1.00 64.50 98 MET A O 1
ATOM 808 N N . TYR A 1 99 ? 16.320 -0.533 -14.645 1.00 67.25 99 TYR A N 1
ATOM 809 C CA . TYR A 1 99 ? 16.616 -1.844 -14.049 1.00 67.25 99 TYR A CA 1
ATOM 810 C C . TYR A 1 99 ? 17.873 -1.888 -13.157 1.00 67.25 99 TYR A C 1
ATOM 812 O O . TYR A 1 99 ? 18.237 -2.953 -12.664 1.00 67.25 99 TYR A O 1
ATOM 820 N N . SER A 1 100 ? 18.564 -0.764 -12.970 1.00 68.44 100 SER A N 1
ATOM 821 C CA . SER A 1 100 ? 19.713 -0.619 -12.064 1.00 68.44 100 SER A CA 1
ATOM 822 C C . SER A 1 100 ? 19.405 0.236 -10.829 1.00 68.44 100 SER A C 1
ATOM 824 O O . SER A 1 100 ? 20.304 0.509 -10.037 1.00 68.44 100 SER A O 1
ATOM 826 N N . ARG A 1 101 ? 18.149 0.675 -10.682 1.00 72.38 101 ARG A N 1
ATOM 827 C CA . ARG A 1 101 ? 17.686 1.600 -9.642 1.00 72.38 101 ARG A CA 1
ATOM 828 C C . ARG A 1 101 ? 17.046 0.843 -8.482 1.00 72.38 101 ARG A C 1
ATOM 830 O O . ARG A 1 101 ? 16.561 -0.271 -8.655 1.00 72.38 101 ARG A O 1
ATOM 837 N N . ASP A 1 102 ? 17.032 1.462 -7.308 1.00 75.06 102 ASP A N 1
ATOM 838 C CA . ASP A 1 102 ? 16.385 0.901 -6.123 1.00 75.06 102 ASP A CA 1
ATOM 839 C C . ASP A 1 102 ? 14.881 1.217 -6.087 1.00 75.06 102 ASP A C 1
ATOM 841 O O . ASP A 1 102 ? 14.422 2.205 -6.666 1.00 75.06 102 ASP A O 1
ATOM 845 N N . ILE A 1 103 ? 14.124 0.379 -5.371 1.00 81.69 103 ILE A N 1
ATOM 846 C CA . ILE A 1 103 ? 12.720 0.636 -5.025 1.00 81.69 103 ILE A CA 1
ATOM 847 C C . ILE A 1 103 ? 12.655 1.300 -3.653 1.00 81.69 103 ILE A C 1
ATOM 849 O O . ILE A 1 103 ? 13.304 0.867 -2.698 1.00 81.69 103 ILE A O 1
ATOM 853 N N . TYR A 1 104 ? 11.797 2.306 -3.540 1.00 81.56 104 TYR A N 1
ATOM 854 C CA . TYR A 1 104 ? 11.503 3.019 -2.307 1.00 81.56 104 TYR A CA 1
ATOM 855 C C . TYR A 1 104 ? 10.061 2.745 -1.879 1.00 81.56 104 TYR A C 1
ATOM 857 O O . TYR A 1 104 ? 9.134 2.932 -2.663 1.00 81.56 104 TYR A O 1
ATOM 865 N N . ILE A 1 105 ? 9.880 2.343 -0.619 1.00 84.50 105 ILE A N 1
ATOM 866 C CA . ILE A 1 105 ? 8.580 2.315 0.062 1.00 84.50 105 ILE A CA 1
ATOM 867 C C . ILE A 1 105 ? 8.640 3.375 1.155 1.00 84.50 105 ILE A C 1
ATOM 869 O O . ILE A 1 105 ? 9.498 3.302 2.038 1.00 84.50 105 ILE A O 1
ATOM 873 N N . GLN A 1 106 ? 7.772 4.379 1.078 1.00 78.12 106 GLN A N 1
ATOM 874 C CA . GLN A 1 106 ? 7.817 5.542 1.963 1.00 78.12 106 GLN A CA 1
ATOM 875 C C . GLN A 1 106 ? 6.434 5.924 2.475 1.00 78.12 106 GLN A C 1
ATOM 877 O O . GLN A 1 106 ? 5.416 5.629 1.852 1.00 78.12 106 GLN A O 1
ATOM 882 N N . SER A 1 107 ? 6.410 6.633 3.601 1.00 74.31 107 SER A N 1
ATOM 883 C CA . SER A 1 107 ? 5.205 7.335 4.025 1.00 74.31 107 SER A CA 1
ATOM 884 C C . SER A 1 107 ? 4.771 8.367 2.981 1.00 74.31 107 SER A C 1
ATOM 886 O O . SER A 1 107 ? 5.610 9.045 2.390 1.00 74.31 107 SER A O 1
ATOM 888 N N . VAL A 1 108 ? 3.453 8.521 2.812 1.00 71.81 108 VAL A N 1
ATOM 889 C CA . VAL A 1 108 ? 2.868 9.589 1.991 1.00 71.81 108 VAL A CA 1
ATOM 890 C C . VAL A 1 108 ? 3.148 10.979 2.581 1.00 71.81 108 VAL A C 1
ATOM 892 O O . VAL A 1 108 ? 3.447 11.896 1.820 1.00 71.81 108 VAL A O 1
ATOM 895 N N . ALA A 1 109 ? 3.094 11.150 3.909 1.00 62.66 109 ALA A N 1
ATOM 896 C CA . ALA A 1 109 ? 3.342 12.444 4.563 1.00 62.66 109 ALA A CA 1
ATOM 897 C C . ALA A 1 109 ? 4.835 12.696 4.853 1.00 62.66 109 ALA A C 1
ATOM 899 O O . ALA A 1 109 ? 5.273 13.842 4.894 1.00 62.66 109 ALA A O 1
ATOM 900 N N . GLY A 1 110 ? 5.639 11.636 4.976 1.00 51.84 110 GLY A N 1
ATOM 901 C CA . GLY A 1 110 ? 7.093 11.702 5.169 1.00 51.84 110 GLY A CA 1
ATOM 902 C C . GLY A 1 110 ? 7.919 11.724 3.879 1.00 51.84 110 GLY A C 1
ATOM 903 O O . GLY A 1 110 ? 9.114 11.429 3.934 1.00 51.84 110 GLY A O 1
ATOM 904 N N . PHE A 1 111 ? 7.310 11.999 2.721 1.00 53.34 111 PHE A N 1
ATOM 905 C CA . PHE A 1 111 ? 8.006 12.010 1.434 1.00 53.34 111 PHE A CA 1
ATOM 906 C C . PHE A 1 111 ? 9.079 13.112 1.397 1.00 53.34 111 PHE A C 1
ATOM 908 O O . PHE A 1 111 ? 8.810 14.280 1.115 1.00 53.34 111 PHE A O 1
ATOM 915 N N . PHE A 1 112 ? 10.321 12.715 1.675 1.00 43.81 112 PHE A N 1
ATOM 916 C CA . PHE A 1 112 ? 11.502 13.567 1.653 1.00 43.81 112 PHE A CA 1
ATOM 917 C C . PHE A 1 112 ? 12.381 13.162 0.468 1.00 43.81 112 PHE A C 1
ATOM 919 O O . PHE A 1 112 ? 13.073 12.141 0.506 1.00 43.81 112 PHE A O 1
ATOM 926 N N . LYS A 1 113 ? 12.397 13.970 -0.597 1.00 43.22 113 LYS A N 1
ATOM 927 C CA . LYS A 1 113 ? 13.414 13.825 -1.643 1.00 43.22 113 LYS A CA 1
ATOM 928 C C . LYS A 1 113 ? 14.737 14.323 -1.060 1.00 43.22 113 LYS A C 1
ATOM 930 O O . LYS A 1 113 ? 14.934 15.523 -0.896 1.00 43.22 113 LYS A O 1
ATOM 935 N N . THR A 1 114 ? 15.674 13.421 -0.776 1.00 40.91 114 THR A N 1
ATOM 936 C CA . THR A 1 114 ? 17.024 13.775 -0.296 1.00 40.91 114 THR A CA 1
ATOM 937 C C . THR A 1 114 ? 17.840 14.605 -1.295 1.00 40.91 114 THR A C 1
ATOM 939 O O . THR A 1 114 ? 18.908 15.088 -0.926 1.00 40.91 114 THR A O 1
ATOM 942 N N . MET A 1 115 ? 17.365 14.810 -2.532 1.00 38.69 115 MET A N 1
ATOM 943 C CA . MET A 1 115 ? 18.132 15.496 -3.579 1.00 38.69 115 MET A CA 1
ATOM 944 C C . MET A 1 115 ? 17.594 16.837 -4.082 1.00 38.69 115 MET A C 1
ATOM 946 O O . MET A 1 115 ? 18.334 17.520 -4.780 1.00 38.69 115 MET A O 1
ATOM 950 N N . GLU A 1 116 ? 16.401 17.300 -3.706 1.00 40.19 116 GLU A N 1
ATOM 951 C CA . GLU A 1 116 ? 15.965 18.664 -4.053 1.00 40.19 116 GLU A CA 1
ATOM 952 C C . GLU A 1 116 ? 15.096 19.210 -2.923 1.00 40.19 116 GLU A C 1
ATOM 954 O O . GLU A 1 116 ? 14.010 18.697 -2.677 1.00 40.19 116 GLU A O 1
ATOM 959 N N . GLY A 1 117 ? 15.597 20.224 -2.214 1.00 36.06 117 GLY A N 1
ATOM 960 C CA . GLY A 1 117 ? 14.989 20.824 -1.022 1.00 36.06 117 GLY A CA 1
ATOM 961 C C . GLY A 1 117 ? 13.680 21.579 -1.268 1.00 36.06 117 GLY A C 1
ATOM 962 O O . GLY A 1 117 ? 13.585 22.759 -0.938 1.00 36.06 117 GLY A O 1
ATOM 963 N N . TYR A 1 118 ? 12.667 20.906 -1.806 1.00 37.41 118 TYR A N 1
ATOM 964 C CA . TYR A 1 118 ? 11.294 21.384 -1.863 1.00 37.41 118 TYR A CA 1
ATOM 965 C C . TYR A 1 118 ? 10.398 20.465 -1.040 1.00 37.41 118 TYR A C 1
ATOM 967 O O . TYR A 1 118 ? 9.934 19.422 -1.492 1.00 37.41 118 TYR A O 1
ATOM 975 N N . ILE A 1 119 ? 10.160 20.910 0.189 1.00 41.38 119 ILE A N 1
ATOM 976 C CA . ILE A 1 119 ? 9.113 20.428 1.083 1.00 41.38 119 ILE A CA 1
ATOM 977 C C . ILE A 1 119 ? 7.764 20.716 0.407 1.00 41.38 119 ILE A C 1
ATOM 979 O O . ILE A 1 119 ? 7.302 21.856 0.405 1.00 41.38 119 ILE A O 1
ATOM 983 N N . TRP A 1 120 ? 7.133 19.691 -0.165 1.00 45.88 120 TRP A N 1
ATOM 984 C CA . TRP A 1 120 ? 5.701 19.698 -0.510 1.00 45.88 120 TRP A CA 1
ATOM 985 C C . TRP A 1 120 ? 4.895 18.814 0.460 1.00 45.88 120 TRP A C 1
ATOM 987 O O . TRP A 1 120 ? 3.833 18.304 0.116 1.00 45.88 120 TRP A O 1
ATOM 997 N N . GLU A 1 121 ? 5.385 18.681 1.700 1.00 45.09 121 GLU A N 1
ATOM 998 C CA . GLU A 1 121 ? 4.912 17.770 2.763 1.00 45.09 121 GLU A CA 1
ATOM 999 C C . GLU A 1 121 ? 3.436 17.933 3.185 1.00 45.09 121 GLU A C 1
ATOM 1001 O O . GLU A 1 121 ? 2.927 17.086 3.907 1.00 45.09 121 GLU A O 1
ATOM 1006 N N . LYS A 1 122 ? 2.714 18.972 2.743 1.00 45.25 122 LYS A N 1
ATOM 1007 C CA . LYS A 1 122 ? 1.283 19.141 3.076 1.00 45.25 122 LYS A CA 1
ATOM 1008 C C . LYS A 1 122 ? 0.313 18.823 1.941 1.00 45.25 122 LYS A C 1
ATOM 1010 O O . LYS A 1 122 ? -0.764 18.319 2.207 1.00 45.25 122 LYS A O 1
ATOM 1015 N N . GLY A 1 123 ? 0.685 19.044 0.679 1.00 52.06 123 GLY A N 1
ATOM 1016 C CA . GLY A 1 123 ? -0.273 18.939 -0.429 1.00 52.06 123 GLY A CA 1
ATOM 1017 C C . GLY A 1 123 ? -0.736 17.509 -0.707 1.00 52.06 123 GLY A C 1
ATOM 1018 O O . GLY A 1 123 ? -1.924 17.264 -0.829 1.00 52.06 123 GLY A O 1
ATOM 1019 N N . VAL A 1 124 ? 0.190 16.547 -0.755 1.00 57.22 124 VAL A N 1
ATOM 1020 C CA . VAL A 1 124 ? -0.117 15.176 -1.208 1.00 57.22 124 VAL A CA 1
ATOM 1021 C C . VAL A 1 124 ? -0.920 14.387 -0.169 1.00 57.22 124 VAL A C 1
ATOM 1023 O O . VAL A 1 124 ? -1.868 13.693 -0.524 1.00 57.22 124 VAL A O 1
ATOM 1026 N N . ALA A 1 125 ? -0.575 14.497 1.117 1.00 59.69 125 ALA A N 1
ATOM 1027 C CA . ALA A 1 125 ? -1.344 13.855 2.182 1.00 59.69 125 ALA A CA 1
ATOM 1028 C C . ALA A 1 125 ? -2.763 14.442 2.282 1.00 59.69 125 ALA A C 1
ATOM 1030 O O . ALA A 1 125 ? -3.719 13.672 2.375 1.00 59.69 125 ALA A O 1
ATOM 1031 N N . ASP A 1 126 ? -2.901 15.770 2.172 1.00 61.84 126 ASP A N 1
ATOM 1032 C CA . ASP A 1 126 ? -4.197 16.458 2.166 1.00 61.84 126 ASP A CA 1
ATOM 1033 C C . ASP A 1 126 ? -5.023 16.099 0.911 1.00 61.84 126 ASP A C 1
ATOM 1035 O O . ASP A 1 126 ? -6.211 15.795 1.026 1.00 61.84 126 ASP A O 1
ATOM 1039 N N . ASP A 1 127 ? -4.400 16.040 -0.274 1.00 66.25 127 ASP A N 1
ATOM 1040 C CA . ASP A 1 127 ? -5.051 15.690 -1.550 1.00 66.25 127 ASP A CA 1
ATOM 1041 C C . ASP A 1 127 ? -5.631 14.266 -1.540 1.00 66.25 127 ASP A C 1
ATOM 1043 O O . ASP A 1 127 ? -6.667 14.002 -2.156 1.00 66.25 127 ASP A O 1
ATOM 1047 N N . PHE A 1 128 ? -4.981 13.343 -0.824 1.00 68.75 128 PHE A N 1
ATOM 1048 C CA . PHE A 1 128 ? -5.443 11.962 -0.665 1.00 68.75 128 PHE A CA 1
ATOM 1049 C C . PHE A 1 128 ? -6.150 11.698 0.669 1.00 68.75 128 PHE A C 1
ATOM 1051 O O . PHE A 1 128 ? -6.598 10.569 0.894 1.00 68.75 128 PHE A O 1
ATOM 1058 N N . ALA A 1 129 ? -6.323 12.731 1.498 1.00 74.69 129 ALA A N 1
ATOM 1059 C CA . ALA A 1 129 ? -6.938 12.696 2.821 1.00 74.69 129 ALA A CA 1
ATOM 1060 C C . ALA A 1 129 ? -6.318 11.660 3.782 1.00 74.69 129 ALA A C 1
ATOM 1062 O O . ALA A 1 129 ? -7.047 11.077 4.580 1.00 74.69 129 ALA A O 1
ATOM 1063 N N . ILE A 1 130 ? -5.003 11.414 3.689 1.00 75.81 130 ILE A N 1
ATOM 1064 C CA . ILE A 1 130 ? -4.272 10.448 4.528 1.00 75.81 130 ILE A CA 1
ATOM 1065 C C . ILE A 1 130 ? -4.240 10.942 5.976 1.00 75.81 130 ILE A C 1
ATOM 1067 O O . ILE A 1 130 ? -3.621 11.960 6.274 1.00 75.81 130 ILE A O 1
ATOM 1071 N N . GLU A 1 131 ? -4.885 10.205 6.878 1.00 73.50 131 GLU A N 1
ATOM 1072 C CA . GLU A 1 131 ? -5.055 10.611 8.278 1.00 73.50 131 GLU A CA 1
ATOM 1073 C C . GLU A 1 131 ? -3.969 10.049 9.191 1.00 73.50 131 GLU A C 1
ATOM 1075 O O . GLU A 1 131 ? -3.500 10.736 10.098 1.00 73.50 131 GLU A O 1
ATOM 1080 N N . VAL A 1 132 ? -3.563 8.796 8.957 1.00 69.00 132 VAL A N 1
ATOM 1081 C CA . VAL A 1 132 ? -2.527 8.133 9.754 1.00 69.00 132 VAL A CA 1
ATOM 1082 C C . VAL A 1 132 ? -1.345 7.758 8.877 1.00 69.00 132 VAL A C 1
ATOM 1084 O O . VAL A 1 132 ? -1.460 6.997 7.914 1.00 69.00 132 VAL A O 1
ATOM 1087 N N . ASP A 1 133 ? -0.191 8.308 9.230 1.00 66.56 133 ASP A N 1
ATOM 1088 C CA . ASP A 1 133 ? 1.058 8.168 8.498 1.00 66.56 133 ASP A CA 1
ATOM 1089 C C . ASP A 1 133 ? 1.711 6.787 8.730 1.00 66.56 133 ASP A C 1
ATOM 1091 O O . ASP A 1 133 ? 1.760 6.279 9.849 1.00 66.56 133 ASP A O 1
ATOM 1095 N N . TYR A 1 134 ? 2.266 6.200 7.666 1.00 63.94 134 TYR A N 1
ATOM 1096 C CA . TYR A 1 134 ? 3.001 4.926 7.658 1.00 63.94 134 TYR A CA 1
ATOM 1097 C C . TYR A 1 134 ? 4.194 4.854 8.639 1.00 63.94 134 TYR A C 1
ATOM 1099 O O . TYR A 1 134 ? 4.624 3.768 9.028 1.00 63.94 134 TYR A O 1
ATOM 1107 N N . SER A 1 135 ? 4.744 5.992 9.065 1.00 63.41 135 SER A N 1
ATOM 1108 C CA . SER A 1 135 ? 5.891 6.119 9.981 1.00 63.41 135 SER A CA 1
ATOM 1109 C C . SER A 1 135 ? 5.693 5.468 11.353 1.00 63.41 135 SER A C 1
ATOM 1111 O O . SER A 1 135 ? 6.667 5.245 12.073 1.00 63.41 135 SER A O 1
ATOM 1113 N N . VAL A 1 136 ? 4.459 5.113 11.707 1.00 64.62 136 VAL A N 1
ATOM 1114 C CA . VAL A 1 136 ? 4.128 4.416 12.955 1.00 64.62 136 VAL A CA 1
ATOM 1115 C C . VAL A 1 136 ? 4.319 2.896 12.859 1.00 64.62 136 VAL A C 1
ATOM 1117 O O . VAL A 1 136 ? 4.258 2.195 13.871 1.00 64.62 136 VAL A O 1
ATOM 1120 N N . PHE A 1 137 ? 4.566 2.353 11.663 1.00 74.44 137 PHE A N 1
ATOM 1121 C CA . PHE A 1 137 ? 4.684 0.913 11.444 1.00 74.44 137 PHE A CA 1
ATOM 1122 C C . PHE A 1 137 ? 6.084 0.376 11.723 1.00 74.44 137 PHE A C 1
ATOM 1124 O O . PHE A 1 137 ? 7.105 1.010 11.465 1.00 74.44 137 PHE A O 1
ATOM 1131 N N . GLN A 1 138 ? 6.134 -0.859 12.222 1.00 81.31 138 GLN A N 1
ATOM 1132 C CA . GLN A 1 138 ? 7.383 -1.585 12.412 1.00 81.31 138 GLN A CA 1
ATOM 1133 C C . GLN A 1 138 ? 7.478 -2.697 11.381 1.00 81.31 138 GLN A C 1
ATOM 1135 O O . GLN A 1 138 ? 6.651 -3.611 11.345 1.00 81.31 138 GLN A O 1
ATOM 1140 N N . VAL A 1 139 ? 8.543 -2.655 10.590 1.00 81.50 139 VAL A N 1
ATOM 1141 C CA . VAL A 1 139 ? 8.881 -3.709 9.639 1.00 81.50 139 VAL A CA 1
ATOM 1142 C C . VAL A 1 139 ? 10.322 -4.137 9.887 1.00 81.50 139 VAL A C 1
ATOM 1144 O O . VAL A 1 139 ? 11.238 -3.319 9.942 1.00 81.50 139 VAL A O 1
ATOM 1147 N N . TYR A 1 140 ? 10.539 -5.439 10.070 1.00 84.06 140 TYR A N 1
ATOM 1148 C CA . TYR A 1 140 ? 11.885 -5.981 10.238 1.00 84.06 140 TYR A CA 1
ATOM 1149 C C . TYR A 1 140 ? 12.588 -6.040 8.882 1.00 84.06 140 TYR A C 1
ATOM 1151 O O . TYR A 1 140 ? 12.107 -6.726 7.983 1.00 84.06 140 TYR A O 1
ATOM 1159 N N . VAL A 1 141 ? 13.755 -5.397 8.763 1.00 83.75 141 VAL A N 1
ATOM 1160 C CA . VAL A 1 141 ? 14.502 -5.263 7.495 1.00 83.75 141 VAL A CA 1
ATOM 1161 C C . VAL A 1 141 ? 14.706 -6.602 6.787 1.00 83.75 141 VAL A C 1
ATOM 1163 O O . VAL A 1 141 ? 14.454 -6.699 5.594 1.00 83.75 141 VAL A O 1
ATOM 1166 N N . ARG A 1 142 ? 15.079 -7.660 7.519 1.00 87.12 142 ARG A N 1
ATOM 1167 C CA . ARG A 1 142 ? 15.243 -8.997 6.930 1.00 87.12 142 ARG A CA 1
ATOM 1168 C C . ARG A 1 142 ? 13.936 -9.556 6.363 1.00 87.12 142 ARG A C 1
ATOM 1170 O O . ARG A 1 142 ? 13.934 -10.051 5.251 1.00 87.12 142 ARG A O 1
ATOM 1177 N N . LYS A 1 143 ? 12.823 -9.434 7.096 1.00 89.56 143 LYS A N 1
ATOM 1178 C CA . LYS A 1 143 ? 11.511 -9.899 6.616 1.00 89.56 143 LYS A CA 1
ATOM 1179 C C . LYS A 1 143 ? 11.062 -9.125 5.380 1.00 89.56 143 LYS A C 1
ATOM 1181 O O . LYS A 1 143 ? 10.479 -9.720 4.486 1.00 89.56 143 LYS A O 1
ATOM 1186 N N . LEU A 1 144 ? 11.338 -7.819 5.340 1.00 88.69 144 LEU A N 1
ATOM 1187 C CA . LEU A 1 144 ? 11.067 -6.993 4.166 1.00 88.69 144 LEU A CA 1
ATOM 1188 C C . LEU A 1 144 ? 11.914 -7.456 2.982 1.00 88.69 144 LEU A C 1
ATOM 1190 O O . LEU A 1 144 ? 11.375 -7.693 1.912 1.00 88.69 144 LEU A O 1
ATOM 1194 N N . GLN A 1 145 ? 13.218 -7.642 3.181 1.00 86.19 145 GLN A N 1
ATOM 1195 C CA . GLN A 1 145 ? 14.115 -8.124 2.135 1.00 86.19 145 GLN A CA 1
ATOM 1196 C C . GLN A 1 145 ? 13.687 -9.494 1.590 1.00 86.19 145 GLN A C 1
ATOM 1198 O O . GLN A 1 145 ? 13.668 -9.672 0.373 1.00 86.19 145 GLN A O 1
ATOM 1203 N N . ASP A 1 146 ? 13.335 -10.432 2.471 1.00 90.25 146 ASP A N 1
ATOM 1204 C CA . ASP A 1 146 ? 12.864 -11.765 2.090 1.00 90.25 146 ASP A CA 1
ATOM 1205 C C . ASP A 1 146 ? 11.548 -11.647 1.298 1.00 90.25 146 ASP A C 1
ATOM 1207 O O . ASP A 1 146 ? 11.460 -12.151 0.186 1.00 90.25 146 ASP A O 1
ATOM 1211 N N . PHE A 1 147 ? 10.564 -10.879 1.781 1.00 92.31 147 PHE A N 1
ATOM 1212 C CA . PHE A 1 147 ? 9.290 -10.659 1.080 1.00 92.31 147 PHE A CA 1
ATOM 1213 C C . PHE A 1 147 ? 9.463 -10.024 -0.311 1.00 92.31 147 PHE A C 1
ATOM 1215 O O . PHE A 1 147 ? 8.892 -10.502 -1.293 1.00 92.31 147 PHE A O 1
ATOM 1222 N N . LEU A 1 148 ? 10.278 -8.970 -0.424 1.00 89.50 148 LEU A N 1
ATOM 1223 C CA . LEU A 1 148 ? 10.530 -8.291 -1.699 1.00 89.50 148 LEU A CA 1
ATOM 1224 C C . LEU A 1 148 ? 11.157 -9.238 -2.738 1.00 89.50 148 LEU A C 1
ATOM 1226 O O . LEU A 1 148 ? 10.883 -9.110 -3.930 1.00 89.50 148 LEU A O 1
ATOM 1230 N N . ASN A 1 149 ? 11.973 -10.203 -2.311 1.00 86.12 149 ASN A N 1
ATOM 1231 C CA . ASN A 1 149 ? 12.650 -11.139 -3.213 1.00 86.12 149 ASN A CA 1
ATOM 1232 C C . ASN A 1 149 ? 11.871 -12.431 -3.464 1.00 86.12 149 ASN A C 1
ATOM 1234 O O . ASN A 1 149 ? 11.883 -12.949 -4.582 1.00 86.12 149 ASN A O 1
ATOM 1238 N N . ASP A 1 150 ? 11.182 -12.952 -2.455 1.00 88.88 150 ASP A N 1
ATOM 1239 C CA . ASP A 1 150 ? 10.479 -14.228 -2.537 1.00 88.88 150 ASP A CA 1
ATOM 1240 C C . ASP A 1 150 ? 9.074 -14.065 -3.107 1.00 88.88 150 ASP A C 1
ATOM 1242 O O . ASP A 1 150 ? 8.656 -14.907 -3.905 1.00 88.88 150 ASP A O 1
ATOM 1246 N N . THR A 1 151 ? 8.392 -12.971 -2.772 1.00 89.56 151 THR A N 1
ATOM 1247 C CA . THR A 1 151 ? 7.029 -12.686 -3.228 1.00 89.56 151 THR A CA 1
ATOM 1248 C C . THR A 1 151 ? 7.052 -11.773 -4.448 1.00 89.56 151 THR A C 1
ATOM 1250 O O . THR A 1 151 ? 6.664 -12.192 -5.533 1.00 89.56 151 THR A O 1
ATOM 1253 N N . LEU A 1 152 ? 7.599 -10.559 -4.314 1.00 88.81 152 LEU A N 1
ATOM 1254 C CA . LEU A 1 152 ? 7.530 -9.543 -5.378 1.00 88.81 152 LEU A CA 1
ATOM 1255 C C . LEU A 1 152 ? 8.592 -9.701 -6.478 1.00 88.81 152 LEU A C 1
ATOM 1257 O O . LEU A 1 152 ? 8.529 -9.029 -7.511 1.00 88.81 152 LEU A O 1
ATOM 1261 N N . LYS A 1 153 ? 9.582 -10.575 -6.267 1.00 86.56 153 LYS A N 1
ATOM 1262 C CA . LYS A 1 153 ? 10.699 -10.817 -7.197 1.00 86.56 153 LYS A CA 1
ATOM 1263 C C . LYS A 1 153 ? 11.405 -9.524 -7.634 1.00 86.56 153 LYS A C 1
ATOM 1265 O O . LYS A 1 153 ? 11.732 -9.368 -8.811 1.00 86.56 153 LYS A O 1
ATOM 1270 N N . VAL A 1 154 ? 11.620 -8.599 -6.693 1.00 84.31 154 VAL A N 1
ATOM 1271 C CA . VAL A 1 154 ? 12.187 -7.268 -6.964 1.00 84.31 154 VAL A CA 1
ATOM 1272 C C . VAL A 1 154 ? 13.569 -7.356 -7.599 1.00 84.31 154 VAL A C 1
ATOM 1274 O O . VAL A 1 154 ? 13.783 -6.759 -8.649 1.00 84.31 154 VAL A O 1
ATOM 1277 N N . TRP A 1 155 ? 14.500 -8.099 -7.000 1.00 80.75 155 TRP A N 1
ATOM 1278 C CA . TRP A 1 155 ? 15.829 -8.300 -7.571 1.00 80.75 155 TRP A CA 1
ATOM 1279 C C . TRP A 1 155 ? 15.921 -9.711 -8.136 1.00 80.75 155 TRP A C 1
ATOM 1281 O O . TRP A 1 155 ? 15.852 -10.695 -7.402 1.00 80.75 155 TRP A O 1
ATOM 1291 N N . ASN A 1 156 ? 16.059 -9.820 -9.455 1.00 69.38 156 ASN A N 1
ATOM 1292 C CA . ASN A 1 156 ? 16.077 -11.110 -10.140 1.00 69.38 156 ASN A CA 1
ATOM 1293 C C . ASN A 1 156 ? 17.185 -11.130 -11.207 1.00 69.38 156 ASN A C 1
ATOM 1295 O O . ASN A 1 156 ? 17.370 -10.172 -11.961 1.00 69.38 156 ASN A O 1
ATOM 1299 N N . ASP A 1 157 ? 17.959 -12.214 -11.248 1.00 59.16 157 ASP A N 1
ATOM 1300 C CA . ASP A 1 157 ? 19.045 -12.449 -12.205 1.00 59.16 157 ASP A CA 1
ATOM 1301 C C . ASP A 1 157 ? 18.550 -12.952 -13.576 1.00 59.16 157 ASP A C 1
ATOM 1303 O O . ASP A 1 157 ? 19.297 -12.910 -14.552 1.00 59.16 157 ASP A O 1
ATOM 1307 N N . GLN A 1 158 ? 17.279 -13.350 -13.677 1.00 57.94 158 GLN A N 1
ATOM 1308 C CA . GLN A 1 158 ? 16.612 -13.817 -14.901 1.00 57.94 158 GLN A CA 1
ATOM 1309 C C . GLN A 1 158 ? 15.851 -12.714 -15.658 1.00 57.94 158 GLN A C 1
ATOM 1311 O O . GLN A 1 158 ? 15.345 -12.954 -16.750 1.00 57.94 158 GLN A O 1
ATOM 1316 N N . LEU A 1 159 ? 15.814 -11.483 -15.135 1.00 58.41 159 LEU A N 1
ATOM 1317 C CA . LEU A 1 159 ? 15.158 -10.301 -15.733 1.00 58.41 159 LEU A CA 1
ATOM 1318 C C . LEU A 1 159 ? 15.770 -9.831 -17.071 1.00 58.41 159 LEU A C 1
ATOM 1320 O O . LEU A 1 159 ? 15.440 -8.750 -17.562 1.00 58.41 159 LEU A O 1
ATOM 1324 N N . ALA A 1 160 ? 16.725 -10.567 -17.644 1.00 50.41 160 ALA A N 1
ATOM 13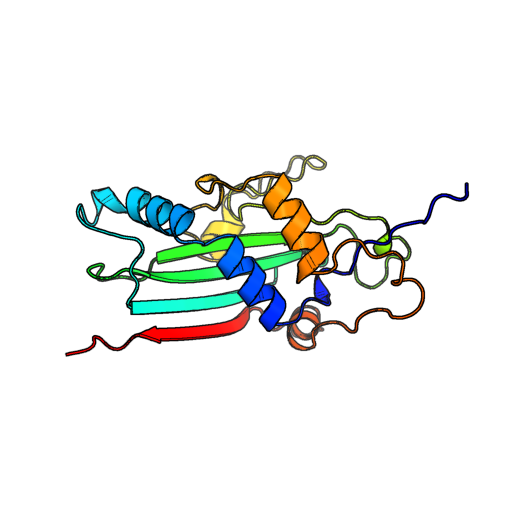25 C CA . ALA A 1 160 ? 17.482 -10.094 -18.794 1.00 50.41 160 ALA A CA 1
ATOM 1326 C C . ALA A 1 160 ? 16.625 -9.929 -20.061 1.00 50.41 160 ALA A C 1
ATOM 1328 O O . ALA A 1 160 ? 16.862 -8.962 -20.789 1.00 50.41 160 ALA A O 1
ATOM 1329 N N . ASP A 1 161 ? 15.616 -10.788 -20.258 1.00 47.97 161 ASP A N 1
ATOM 1330 C CA . ASP A 1 161 ? 14.881 -10.885 -21.528 1.00 47.97 161 ASP A CA 1
ATOM 1331 C C . ASP A 1 161 ? 13.356 -10.688 -21.410 1.00 47.97 161 ASP A C 1
ATOM 1333 O O . ASP A 1 161 ? 12.733 -10.203 -22.356 1.00 47.97 161 ASP A O 1
ATOM 1337 N N . ASP A 1 162 ? 12.761 -10.935 -20.238 1.00 49.38 162 ASP A N 1
ATOM 1338 C CA . ASP A 1 162 ? 11.339 -10.681 -19.983 1.00 49.38 162 ASP A CA 1
ATOM 1339 C C . ASP A 1 162 ? 11.162 -9.346 -19.254 1.00 49.38 162 ASP A C 1
ATOM 1341 O O . ASP A 1 162 ? 11.153 -9.257 -18.024 1.00 49.38 162 ASP A O 1
ATOM 1345 N N . LYS A 1 163 ? 11.000 -8.268 -20.025 1.00 61.09 163 LYS A N 1
ATOM 1346 C CA . LYS A 1 163 ? 10.403 -7.039 -19.489 1.00 61.09 163 LYS A CA 1
ATOM 1347 C C . LYS A 1 163 ? 8.989 -7.401 -19.034 1.00 61.09 163 LYS A C 1
ATOM 1349 O O . LYS A 1 163 ? 8.122 -7.605 -19.886 1.00 61.09 163 LYS A O 1
ATOM 1354 N N . TYR A 1 164 ? 8.754 -7.509 -17.723 1.00 61.62 164 TYR A N 1
ATOM 1355 C CA . TYR A 1 164 ? 7.396 -7.689 -17.213 1.00 61.62 164 TYR A CA 1
ATOM 1356 C C . TYR A 1 164 ? 6.510 -6.598 -17.812 1.00 61.62 164 TYR A C 1
ATOM 1358 O O . TYR A 1 164 ? 6.844 -5.410 -17.772 1.00 61.62 164 TYR A O 1
ATOM 1366 N N . GLN A 1 165 ? 5.400 -7.005 -18.424 1.00 75.06 165 GLN A N 1
ATOM 1367 C CA . GLN A 1 165 ? 4.463 -6.037 -18.969 1.00 75.06 165 GLN A CA 1
ATOM 1368 C C . GLN A 1 165 ? 3.899 -5.211 -17.819 1.00 75.06 165 GLN A C 1
ATOM 1370 O O . GLN A 1 165 ? 3.567 -5.747 -16.763 1.00 75.06 165 GLN A O 1
ATOM 1375 N N . TRP A 1 166 ? 3.801 -3.901 -18.037 1.00 83.50 166 TRP A N 1
ATOM 1376 C CA . TRP A 1 166 ? 3.136 -3.019 -17.093 1.00 83.50 166 TRP A CA 1
ATOM 1377 C C . TRP A 1 166 ? 1.744 -3.546 -16.779 1.00 83.50 166 TRP A C 1
ATOM 1379 O O . TRP A 1 166 ? 1.014 -3.965 -17.684 1.00 83.50 166 TRP A O 1
ATOM 1389 N N . ASN A 1 167 ? 1.366 -3.454 -15.509 1.00 85.19 167 ASN A N 1
ATOM 1390 C CA . ASN A 1 167 ? -0.014 -3.605 -15.105 1.00 85.19 167 ASN A CA 1
ATOM 1391 C C . ASN A 1 167 ? -0.858 -2.621 -15.938 1.00 85.19 167 ASN A C 1
ATOM 1393 O O . ASN A 1 167 ? -0.582 -1.416 -15.912 1.00 85.19 167 ASN A O 1
ATOM 1397 N N . PRO A 1 168 ? -1.856 -3.098 -16.705 1.00 85.38 168 PRO A N 1
ATOM 1398 C CA . PRO A 1 168 ? -2.638 -2.236 -17.582 1.00 85.38 168 PRO A CA 1
ATOM 1399 C C . PRO A 1 168 ? -3.300 -1.066 -16.847 1.00 85.38 168 PRO A C 1
ATOM 1401 O O . PRO A 1 168 ? -3.337 0.033 -17.391 1.00 85.38 168 PRO A O 1
ATOM 1404 N N . GLN A 1 169 ? -3.750 -1.275 -15.605 1.00 86.38 169 GLN A N 1
ATOM 1405 C CA . GLN A 1 169 ? -4.394 -0.230 -14.808 1.00 86.38 169 GLN A CA 1
ATOM 1406 C C . GLN A 1 169 ? -3.388 0.828 -14.354 1.00 86.38 169 GLN A C 1
ATOM 1408 O O . GLN A 1 169 ? -3.677 2.011 -14.488 1.00 86.38 169 GLN A O 1
ATOM 1413 N N . LEU A 1 170 ? -2.182 0.429 -13.926 1.00 85.94 170 LEU A N 1
ATOM 1414 C CA . LEU A 1 170 ? -1.093 1.376 -13.641 1.00 85.94 170 LEU A CA 1
ATOM 1415 C C . LEU A 1 170 ? -0.692 2.144 -14.903 1.00 85.94 170 LEU A C 1
ATOM 1417 O O . LEU A 1 170 ? -0.524 3.358 -14.870 1.00 85.94 170 LEU A O 1
ATOM 1421 N N . LYS A 1 171 ? -0.601 1.457 -16.046 1.00 83.19 171 LYS A N 1
ATOM 1422 C CA . LYS A 1 171 ? -0.284 2.083 -17.334 1.00 83.19 171 LYS A CA 1
ATOM 1423 C C . LYS A 1 171 ? -1.303 3.142 -17.738 1.00 83.19 171 LYS A C 1
ATOM 1425 O O . LYS A 1 171 ? -0.922 4.164 -18.306 1.00 83.19 171 LYS A O 1
ATOM 1430 N N . ASP A 1 172 ? -2.582 2.907 -17.466 1.00 83.44 172 ASP A N 1
ATOM 1431 C CA . ASP A 1 172 ? -3.661 3.841 -17.790 1.00 83.44 172 ASP A CA 1
ATOM 1432 C C . ASP A 1 172 ? -3.585 5.151 -16.989 1.00 83.44 172 ASP A C 1
ATOM 1434 O O . ASP A 1 172 ? -4.089 6.178 -17.447 1.00 83.44 172 ASP A O 1
ATOM 1438 N N . MET A 1 173 ? -2.882 5.161 -15.854 1.00 80.56 173 MET A N 1
ATOM 1439 C CA . MET A 1 173 ? -2.669 6.356 -15.029 1.00 80.56 173 MET A CA 1
ATOM 1440 C C . MET A 1 173 ? -1.654 7.340 -15.619 1.00 80.56 173 MET A C 1
ATOM 1442 O O . MET A 1 173 ? -1.574 8.472 -15.155 1.00 80.56 173 MET A O 1
ATOM 1446 N N . PHE A 1 174 ? -0.894 6.940 -16.643 1.00 74.81 174 PHE A N 1
ATOM 1447 C CA . PHE A 1 174 ? 0.148 7.768 -17.268 1.00 74.81 174 PHE A CA 1
ATOM 1448 C C . PHE A 1 174 ? -0.128 8.058 -18.754 1.00 74.81 174 PHE A C 1
ATOM 1450 O O . PHE A 1 174 ? 0.770 8.451 -19.496 1.00 74.81 174 PHE A O 1
ATOM 1457 N N . LYS A 1 175 ? -1.368 7.845 -19.217 1.00 77.19 175 LYS A N 1
ATOM 1458 C CA . LYS A 1 175 ? -1.823 8.193 -20.578 1.00 77.19 175 LYS A CA 1
ATOM 1459 C C . LYS A 1 175 ? -2.319 9.644 -20.655 1.00 77.19 175 LYS A C 1
ATOM 1461 O O . LYS A 1 175 ? -2.588 10.259 -19.631 1.00 77.19 175 LYS A O 1
ATOM 1466 N N . ASP A 1 176 ? -2.553 10.147 -21.872 1.00 67.44 176 ASP A N 1
ATOM 1467 C CA . ASP A 1 176 ? -3.012 11.526 -22.161 1.00 67.44 176 ASP A CA 1
ATOM 1468 C C . ASP A 1 176 ? -4.373 11.925 -21.531 1.00 67.44 176 ASP A C 1
ATOM 1470 O O . ASP A 1 176 ? -4.767 13.085 -21.597 1.00 67.44 176 ASP A O 1
ATOM 1474 N N . ASN A 1 177 ? -5.084 10.991 -20.887 1.00 70.56 177 ASN A N 1
ATOM 1475 C CA . ASN A 1 177 ? -6.227 11.240 -19.999 1.00 70.56 177 ASN A CA 1
ATOM 1476 C C . ASN A 1 177 ? -6.113 10.306 -18.785 1.00 70.56 177 ASN A C 1
ATOM 1478 O O . ASN A 1 177 ? -6.726 9.234 -18.782 1.00 70.56 177 ASN A O 1
ATOM 1482 N N . PRO A 1 178 ? -5.280 10.657 -17.796 1.00 70.44 178 PRO A N 1
ATOM 1483 C CA . PRO A 1 178 ? -4.883 9.715 -16.767 1.00 70.44 178 PRO A CA 1
ATOM 1484 C C . PRO A 1 178 ? -6.049 9.414 -15.826 1.00 70.44 178 PRO A C 1
ATOM 1486 O O . PRO A 1 178 ? -6.683 10.320 -15.274 1.00 70.44 178 PRO A O 1
ATOM 1489 N N . VAL A 1 179 ? -6.313 8.124 -15.618 1.00 76.12 179 VAL A N 1
ATOM 1490 C CA . VAL A 1 179 ? -7.160 7.679 -14.509 1.00 76.12 179 VAL A CA 1
ATOM 1491 C C . VAL A 1 179 ? -6.407 7.995 -13.220 1.00 76.12 179 VAL A C 1
ATOM 1493 O O . VAL A 1 179 ? -5.307 7.495 -13.009 1.00 76.12 179 VAL A O 1
ATOM 1496 N N . ARG A 1 180 ? -6.972 8.858 -12.369 1.00 80.25 180 ARG A N 1
ATOM 1497 C CA . ARG A 1 180 ? -6.282 9.290 -11.144 1.00 80.25 180 ARG A CA 1
ATOM 1498 C C . ARG A 1 180 ? -6.236 8.216 -10.072 1.00 80.25 180 ARG A C 1
ATOM 1500 O O . ARG A 1 180 ? -5.263 8.174 -9.327 1.00 80.25 180 ARG A O 1
ATOM 1507 N N . THR A 1 181 ? -7.264 7.378 -9.979 1.00 88.12 181 THR A N 1
ATOM 1508 C CA . THR A 1 181 ? -7.310 6.295 -8.997 1.00 88.12 181 THR A CA 1
ATOM 1509 C C . THR A 1 181 ? -8.023 5.064 -9.544 1.00 88.12 181 THR A C 1
ATOM 1511 O O . THR A 1 181 ? -8.889 5.172 -10.416 1.00 88.12 181 THR A O 1
ATOM 1514 N N . PHE A 1 182 ? -7.671 3.886 -9.033 1.00 91.62 182 PHE A N 1
ATOM 1515 C CA . PHE A 1 182 ? -8.449 2.668 -9.236 1.00 91.62 182 PHE A CA 1
ATOM 1516 C C . PHE A 1 182 ? -8.419 1.771 -7.997 1.00 91.62 182 PHE A C 1
ATOM 1518 O O . PHE A 1 182 ? -7.427 1.716 -7.271 1.00 91.62 182 PHE A O 1
ATOM 1525 N N . ILE A 1 183 ? -9.513 1.043 -7.775 1.00 95.06 183 ILE A N 1
ATOM 1526 C CA . ILE A 1 183 ? -9.636 0.091 -6.668 1.00 95.06 183 ILE A CA 1
ATOM 1527 C C . ILE A 1 183 ? -8.943 -1.218 -7.059 1.00 95.06 183 ILE A C 1
ATOM 1529 O O . ILE A 1 183 ? -9.227 -1.791 -8.113 1.00 95.06 183 ILE A O 1
ATOM 1533 N N . VAL A 1 184 ? -8.024 -1.666 -6.206 1.00 95.75 184 VAL A N 1
ATOM 1534 C CA . VAL A 1 184 ? -7.297 -2.938 -6.318 1.00 95.75 184 VAL A CA 1
ATOM 1535 C C . VAL A 1 184 ? -8.065 -4.059 -5.621 1.00 95.75 184 VAL A C 1
ATOM 1537 O O . VAL A 1 184 ? -8.179 -5.149 -6.174 1.00 95.75 184 VAL A O 1
ATOM 1540 N N . ASP A 1 185 ? -8.583 -3.781 -4.423 1.00 96.88 185 ASP A N 1
ATOM 1541 C CA . ASP A 1 185 ? -9.332 -4.719 -3.582 1.00 96.88 185 ASP A CA 1
ATOM 1542 C C . ASP A 1 185 ? -10.315 -3.945 -2.692 1.00 96.88 185 ASP A C 1
ATOM 1544 O O . ASP A 1 185 ? -10.010 -2.839 -2.237 1.00 96.88 185 ASP A O 1
ATOM 1548 N N . GLU A 1 186 ? -11.488 -4.5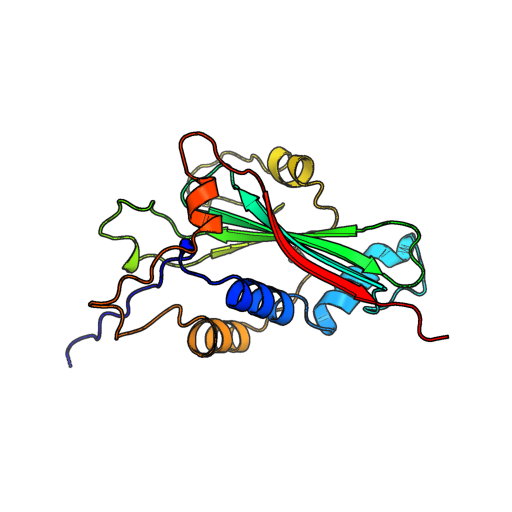15 -2.431 1.00 96.56 186 GLU A N 1
ATOM 1549 C CA . GLU A 1 186 ? -12.487 -3.943 -1.528 1.00 96.56 186 GLU A CA 1
ATOM 1550 C C . GLU A 1 186 ? -13.266 -5.059 -0.831 1.00 96.56 186 GLU A C 1
ATOM 1552 O O . GLU A 1 186 ? -13.870 -5.925 -1.466 1.00 96.56 186 GLU A O 1
ATOM 1557 N N . VAL A 1 187 ? -13.254 -5.026 0.498 1.00 93.44 187 VAL A N 1
ATOM 1558 C CA . VAL A 1 187 ? -13.825 -6.056 1.358 1.00 93.44 187 VAL A CA 1
ATOM 1559 C C . VAL A 1 187 ? -14.761 -5.399 2.360 1.00 93.44 187 VAL A C 1
ATOM 1561 O O . VAL A 1 187 ? -14.370 -4.497 3.097 1.00 93.44 187 VAL A O 1
ATOM 1564 N N . THR A 1 188 ? -15.995 -5.898 2.416 1.00 91.38 188 THR A N 1
ATOM 1565 C CA . THR A 1 188 ? -16.947 -5.610 3.495 1.00 91.38 188 THR A CA 1
ATOM 1566 C C . THR A 1 188 ? -17.214 -6.900 4.256 1.00 91.38 188 THR A C 1
ATOM 1568 O O . THR A 1 188 ? -17.663 -7.889 3.674 1.00 91.38 188 THR A O 1
ATOM 1571 N N . ILE A 1 189 ? -16.934 -6.898 5.553 1.00 86.12 189 ILE A N 1
ATOM 1572 C CA . ILE A 1 189 ? -17.173 -8.026 6.446 1.00 86.12 189 ILE A CA 1
ATOM 1573 C C . ILE A 1 189 ? -18.530 -7.783 7.098 1.00 86.12 189 ILE A C 1
ATOM 1575 O O . ILE A 1 189 ? -18.711 -6.843 7.867 1.00 86.12 189 ILE A O 1
ATOM 1579 N N . SER A 1 190 ? -19.517 -8.601 6.733 1.00 70.44 190 SER A N 1
ATOM 1580 C CA . SER A 1 190 ? -20.822 -8.565 7.393 1.00 70.44 190 SER A CA 1
ATOM 1581 C C . SER A 1 190 ? -20.657 -9.014 8.841 1.00 70.44 190 SER A C 1
ATOM 1583 O O . SER A 1 190 ? -20.025 -10.044 9.076 1.00 70.44 190 SER A O 1
ATOM 1585 N N . GLU A 1 191 ? -21.240 -8.282 9.792 1.00 58.00 191 GLU A N 1
ATOM 1586 C CA . GLU A 1 191 ? -21.334 -8.750 11.176 1.00 58.00 191 GLU A CA 1
ATOM 1587 C C . GLU A 1 191 ? -21.996 -10.134 11.167 1.00 58.00 191 GLU A C 1
ATOM 1589 O O . GLU A 1 191 ? -23.143 -10.297 10.739 1.00 58.00 191 GLU A O 1
ATOM 1594 N N . SER A 1 192 ? -21.250 -11.163 11.565 1.00 49.84 192 SER A N 1
ATOM 1595 C CA . SER A 1 192 ? -21.825 -12.478 11.806 1.00 49.84 192 SER A CA 1
ATOM 1596 C C . SER A 1 192 ? -22.729 -12.365 13.030 1.00 49.84 192 SER A C 1
ATOM 1598 O O . SER A 1 192 ? -22.228 -12.231 14.146 1.00 49.84 192 SER A O 1
ATOM 1600 N N . VAL A 1 193 ? -24.040 -12.361 12.772 1.00 40.12 193 VAL A N 1
ATOM 1601 C CA . VAL A 1 193 ? -25.128 -12.412 13.764 1.00 40.12 193 VAL A CA 1
ATOM 1602 C C . VAL A 1 193 ? -24.967 -13.602 14.705 1.00 40.12 193 VAL A C 1
ATOM 1604 O O . VAL A 1 193 ? -24.689 -14.714 14.196 1.00 40.12 193 VAL A O 1
#

Secondary structure (DSSP, 8-state):
-----PEEPPGGG--HHHHHHHHHHHT-HHHHHHHHHHTTTT-TT--S-EEEEEEEEEE-SSTTEEEEEEEEEETT-SS-EEEEEEEE-SS-TT-TTGGGSPPEEEESTT---TTS----TTHHHHHTT--EEGGG----HHHHHHHHHHTS--EETTTTT--PPPPHHHHHTTSSS---EEEEEEEE-----

Sequence (193 aa):
MGTTNFRCRDIFSFSNQEIVELVDFLFNDTNLDRLAGHLYEERPSLTRTFNYRKIEVCSSFYDWAYIVKLTYQFEGLDREVTTGFLIGMEGGPGDEQMYSRDIYIQSVAGFFKTMEGYIWEKGVADDFAIEVDYSVFQVYVRKLQDFLNDTLKVWNDQLADDKYQWNPQLKDMFKDNPVRTFIVDEVTISESV